Protein AF-A0A534L2H0-F1 (afdb_monomer_lite)

Radius of gyration: 32.43 Å; chains: 1; bounding box: 72×26×96 Å

Foldseek 3Di:
DVVLVVLCVVLVFDLVVLVVLQVVLVVCVVVVVPVSSVVSPVVSVVSSLVSLLCVLVVLLVVVVVVLVVVPPALLSVVLVVLSVVLVVCNVVSVSNSSSVSSVVSVVSSVVLVVLLVVLVVLLVVLVLLVVLCVVVPDDLVVLVVLSVQLVVCSVVNNSVSSNVSSVVSVVSCVVRQLVVLVVLLVVLVVLLVVVVVVVFDCPVLVVLSVQLVVCSVVVVSSSNSVSSVVSVVVSVVRD

Secondary structure (DSSP, 8-state):
-HHHHHHHHHHT---HHHHHHHHHHHHHHHTT-HHHHHHHHHHHHHHHHHHHHHHHHHHHHHHHHHHHHT-S-HHHHHHHHHHHHHHHHHHTT-HHHHHHHHHHHHHHHHHHHHHHHHHHHHHHHHHHHHHHHHHTT---HHHHHHHHHHHHHHHTT-HHHHHHHHHHHHHHHHHHHHHHHHHHHHHHHHHHHHHHHTT---HHHHHHHHHHHHHHHTT-HHHHHHHHHHHHHHHHTT-

pLDDT: mean 91.44, std 6.41, range [61.16, 98.06]

Sequence (239 aa):
MKPLLVSAKRIGLEIDDGKRIINDAIQAGKGRDIERAVTLIADARRTLDVAFVDFIGGQIDAFLQELRAAKGDAGVQAATPKLQEAVGRLEAGDYDAAWDRLQLALGTFQTDAKDFHEARQMIDGGDRLAREARAMGLDLRDAERLLRQGRESLDRRDASGALRFGKQAQERMKRDVPAFVQEEMRKARNELLDLKVRGNDLSRPIGILKDASAHVKQESWGDALRQIREFHKAVRSLG

Structure (mmCIF, N/CA/C/O backbone):
data_AF-A0A534L2H0-F1
#
_entry.id   AF-A0A534L2H0-F1
#
loop_
_atom_site.group_PDB
_atom_site.id
_atom_site.type_symbol
_atom_site.label_atom_id
_atom_site.label_alt_id
_atom_site.label_comp_id
_atom_site.label_asym_id
_atom_site.label_entity_id
_atom_site.label_seq_id
_atom_site.pdbx_PDB_ins_code
_atom_site.Cartn_x
_atom_site.Cartn_y
_atom_site.Cartn_z
_atom_site.occupancy
_atom_site.B_iso_or_equiv
_atom_site.auth_seq_id
_atom_site.auth_comp_id
_atom_site.auth_asym_id
_atom_site.auth_atom_id
_atom_site.pdbx_PDB_model_num
ATOM 1 N N . MET A 1 1 ? 28.411 3.552 -32.531 1.00 67.44 1 MET A N 1
ATOM 2 C CA . MET A 1 1 ? 29.077 2.370 -31.941 1.00 67.44 1 MET A CA 1
ATOM 3 C C . MET A 1 1 ? 29.565 2.623 -30.510 1.00 67.44 1 MET A C 1
ATOM 5 O O . MET A 1 1 ? 29.049 1.960 -29.627 1.00 67.44 1 MET A O 1
ATOM 9 N N . LYS A 1 2 ? 30.420 3.626 -30.223 1.00 72.38 2 LYS A N 1
ATOM 10 C CA . LYS A 1 2 ? 30.735 4.020 -28.825 1.00 72.38 2 LYS A CA 1
ATOM 11 C C . LYS A 1 2 ? 29.501 4.258 -27.926 1.00 72.38 2 LYS A C 1
ATOM 13 O O . LYS A 1 2 ? 29.541 3.778 -26.800 1.00 72.38 2 LYS A O 1
ATOM 18 N N . PRO A 1 3 ? 28.419 4.916 -28.400 1.00 80.44 3 PRO A N 1
ATOM 19 C CA . PRO A 1 3 ? 27.195 5.061 -27.610 1.00 80.44 3 PRO A CA 1
ATOM 20 C C . PRO A 1 3 ? 26.614 3.712 -27.167 1.00 80.44 3 PRO A C 1
ATOM 22 O O . PRO A 1 3 ? 26.469 3.500 -25.976 1.00 80.44 3 PRO A O 1
ATOM 25 N N . LEU A 1 4 ? 26.447 2.754 -28.088 1.00 81.81 4 LEU A N 1
ATOM 26 C CA . LEU A 1 4 ? 25.917 1.414 -27.786 1.00 81.81 4 LEU A CA 1
ATOM 27 C C . LEU A 1 4 ? 26.756 0.645 -26.755 1.00 81.81 4 LEU A C 1
ATOM 29 O O . LEU A 1 4 ? 26.203 -0.044 -25.910 1.00 81.81 4 LEU A O 1
ATOM 33 N N . LEU A 1 5 ? 28.085 0.776 -26.777 1.00 85.38 5 LEU A N 1
ATOM 34 C CA . LEU A 1 5 ? 28.941 0.135 -25.769 1.00 85.38 5 LEU A CA 1
ATOM 35 C C . LEU A 1 5 ? 28.747 0.740 -24.370 1.00 85.38 5 LEU A C 1
ATOM 37 O O . LEU A 1 5 ? 28.794 0.025 -23.370 1.00 85.38 5 LEU A O 1
ATOM 41 N N . VAL A 1 6 ? 28.548 2.060 -24.297 1.00 87.69 6 VAL A N 1
ATOM 42 C CA . VAL A 1 6 ? 28.266 2.758 -23.035 1.00 87.69 6 VAL A CA 1
ATOM 43 C C . VAL A 1 6 ? 26.880 2.374 -22.525 1.00 87.69 6 VAL A C 1
ATOM 45 O O . VAL A 1 6 ? 26.757 2.033 -21.351 1.00 87.69 6 VAL A O 1
ATOM 48 N N . SER A 1 7 ? 25.875 2.351 -23.404 1.00 87.44 7 SER A N 1
ATOM 49 C CA . SER A 1 7 ? 24.516 1.902 -23.091 1.00 87.44 7 SER A CA 1
ATOM 50 C C . SER A 1 7 ? 24.519 0.460 -22.576 1.00 87.44 7 SER A C 1
ATOM 52 O O . SER A 1 7 ? 23.957 0.192 -21.521 1.00 87.44 7 SER A O 1
ATOM 54 N N . ALA A 1 8 ? 25.250 -0.453 -23.231 1.00 88.25 8 ALA A N 1
ATOM 55 C CA . ALA A 1 8 ? 25.342 -1.856 -22.819 1.00 88.25 8 ALA A CA 1
ATOM 56 C C . ALA A 1 8 ? 25.922 -1.981 -21.406 1.00 88.25 8 ALA A C 1
ATOM 58 O O . ALA A 1 8 ? 25.358 -2.659 -20.553 1.00 88.25 8 ALA A O 1
ATOM 59 N N . LYS A 1 9 ? 27.000 -1.240 -21.115 1.00 89.31 9 LYS A N 1
ATOM 60 C CA . LYS A 1 9 ? 27.580 -1.190 -19.769 1.00 89.31 9 LYS A CA 1
ATOM 61 C C . LYS A 1 9 ? 26.603 -0.620 -18.736 1.00 89.31 9 LYS A C 1
ATOM 63 O O . LYS A 1 9 ? 26.564 -1.112 -17.614 1.00 89.31 9 LYS A O 1
ATOM 68 N N . ARG A 1 10 ? 25.844 0.420 -19.093 1.00 90.44 10 ARG A N 1
ATOM 69 C CA . ARG A 1 10 ? 24.879 1.081 -18.202 1.00 90.44 10 ARG A CA 1
ATOM 70 C C . ARG A 1 10 ? 23.749 0.142 -17.792 1.00 90.44 10 ARG A C 1
ATOM 72 O O . ARG A 1 10 ? 23.366 0.146 -16.628 1.00 90.44 10 ARG A O 1
ATOM 79 N N . ILE A 1 11 ? 23.243 -0.651 -18.733 1.00 88.94 11 ILE A N 1
ATOM 80 C CA . ILE A 1 11 ? 22.128 -1.572 -18.484 1.00 88.94 11 ILE A CA 1
ATOM 81 C C . ILE A 1 11 ? 22.588 -2.967 -18.031 1.00 88.94 11 ILE A C 1
ATOM 83 O O . ILE A 1 11 ? 21.754 -3.817 -17.744 1.00 88.94 11 ILE A O 1
ATOM 87 N N . GLY A 1 12 ? 23.903 -3.206 -17.960 1.00 87.44 12 GLY A N 1
ATOM 88 C CA . GLY A 1 12 ? 24.476 -4.491 -17.555 1.00 87.44 12 GLY A CA 1
ATOM 89 C C . GLY A 1 12 ? 24.399 -5.586 -18.624 1.00 87.44 12 GLY A C 1
ATOM 90 O O . GLY A 1 12 ? 24.461 -6.761 -18.280 1.00 87.44 12 GLY A O 1
ATOM 91 N N . LEU A 1 13 ? 24.270 -5.221 -19.903 1.00 90.25 13 LEU A N 1
ATOM 92 C CA . LEU A 1 13 ? 24.243 -6.165 -21.020 1.00 90.25 13 LEU A CA 1
ATOM 93 C C . LEU A 1 13 ? 25.657 -6.656 -21.359 1.00 90.25 13 LEU A C 1
ATOM 95 O O . LEU A 1 13 ? 26.556 -5.862 -21.665 1.00 90.25 13 LEU A O 1
ATOM 99 N N . GLU A 1 14 ? 25.839 -7.974 -21.370 1.00 89.44 14 GLU A N 1
ATOM 100 C CA . GLU A 1 14 ? 27.053 -8.611 -21.878 1.00 89.44 14 GLU A CA 1
ATOM 101 C C . GLU A 1 14 ? 27.056 -8.608 -23.414 1.00 89.44 14 GLU A C 1
ATOM 103 O O . GLU A 1 14 ? 26.096 -9.007 -24.063 1.00 89.44 14 GLU A O 1
ATOM 108 N N . ILE A 1 15 ? 28.146 -8.114 -24.006 1.00 88.25 15 ILE A N 1
ATOM 109 C CA . ILE A 1 15 ? 28.260 -7.851 -25.454 1.00 88.25 15 ILE A CA 1
ATOM 110 C C . ILE A 1 15 ? 29.601 -8.338 -26.015 1.00 88.25 15 ILE A C 1
ATOM 112 O O . ILE A 1 15 ? 30.245 -7.661 -26.822 1.00 88.25 15 ILE A O 1
ATOM 116 N N . ASP A 1 16 ? 30.078 -9.483 -25.536 1.00 88.19 16 ASP A N 1
ATOM 117 C CA . ASP A 1 16 ? 31.442 -9.943 -25.808 1.00 88.19 16 ASP A CA 1
ATOM 118 C C . ASP A 1 16 ? 31.684 -10.276 -27.285 1.00 88.19 16 ASP A C 1
ATOM 120 O O . ASP A 1 16 ? 32.734 -9.917 -27.826 1.00 88.19 16 ASP A O 1
ATOM 124 N N . ASP A 1 17 ? 30.680 -10.809 -27.983 1.00 84.62 17 ASP A N 1
ATOM 125 C CA . ASP A 1 17 ? 30.741 -10.994 -29.435 1.00 84.62 17 ASP A CA 1
ATOM 126 C C . ASP A 1 17 ? 30.810 -9.664 -30.193 1.00 84.62 17 ASP A C 1
ATOM 128 O O . ASP A 1 17 ? 31.654 -9.492 -31.076 1.00 84.62 17 ASP A O 1
ATOM 132 N N . GLY A 1 18 ? 30.007 -8.673 -29.795 1.00 84.94 18 GLY A N 1
ATOM 133 C CA . GLY A 1 18 ? 30.070 -7.327 -30.367 1.00 84.94 18 GLY A CA 1
ATOM 134 C C . GLY A 1 18 ? 31.446 -6.682 -30.166 1.00 84.94 18 GLY A C 1
ATOM 135 O O . GLY A 1 18 ? 32.019 -6.133 -31.108 1.00 84.94 18 GLY A O 1
ATOM 136 N N . LYS A 1 19 ? 32.028 -6.800 -28.963 1.00 87.38 19 LYS A N 1
ATOM 137 C CA . LYS A 1 19 ? 33.386 -6.306 -28.662 1.00 87.38 19 LYS A CA 1
ATOM 138 C C . LYS A 1 19 ? 34.450 -6.989 -29.524 1.00 87.38 19 LYS A C 1
ATOM 140 O O . LYS A 1 19 ? 35.364 -6.311 -29.996 1.00 87.38 19 LYS A O 1
ATOM 145 N N . ARG A 1 20 ? 34.345 -8.305 -29.737 1.00 90.94 20 ARG A N 1
ATOM 146 C CA . ARG A 1 20 ? 35.285 -9.071 -30.568 1.00 90.94 20 ARG A CA 1
ATOM 147 C C . ARG A 1 20 ? 35.275 -8.579 -32.016 1.00 90.94 20 ARG A C 1
ATOM 149 O O . ARG A 1 20 ? 36.331 -8.224 -32.531 1.00 90.94 20 ARG A O 1
ATOM 156 N N . ILE A 1 21 ? 34.093 -8.440 -32.618 1.00 90.38 21 ILE A N 1
ATOM 157 C CA . ILE A 1 21 ? 33.946 -7.953 -34.001 1.00 90.38 21 ILE A CA 1
ATOM 158 C C . ILE A 1 21 ? 34.481 -6.515 -34.140 1.00 90.38 21 ILE A C 1
ATOM 160 O O . ILE A 1 21 ? 35.142 -6.179 -35.123 1.00 90.38 21 ILE A O 1
ATOM 164 N N . ILE A 1 22 ? 34.268 -5.661 -33.131 1.00 90.31 22 ILE A N 1
ATOM 165 C CA . ILE A 1 22 ? 34.819 -4.295 -33.105 1.00 90.31 22 ILE A CA 1
ATOM 166 C C . ILE A 1 22 ? 36.351 -4.307 -33.085 1.00 90.31 22 ILE A C 1
ATOM 168 O O . ILE A 1 22 ? 36.979 -3.511 -33.787 1.00 90.31 22 ILE A O 1
ATOM 172 N N . ASN A 1 23 ? 36.963 -5.193 -32.298 1.00 91.81 23 ASN A N 1
ATOM 173 C CA . ASN A 1 23 ? 38.417 -5.321 -32.254 1.00 91.81 23 ASN A CA 1
ATOM 174 C C . ASN A 1 23 ? 38.979 -5.772 -33.608 1.00 91.81 23 ASN A C 1
ATOM 176 O O . ASN A 1 23 ? 39.960 -5.190 -34.074 1.00 91.81 23 ASN A O 1
ATOM 180 N N . ASP A 1 24 ? 38.323 -6.723 -34.274 1.00 91.62 24 ASP A N 1
ATOM 181 C CA . ASP A 1 24 ? 38.704 -7.173 -35.616 1.00 91.62 24 ASP A CA 1
ATOM 182 C C . ASP A 1 24 ? 38.578 -6.036 -36.647 1.00 91.62 24 ASP A C 1
ATOM 184 O O . ASP A 1 24 ? 39.470 -5.845 -37.478 1.00 91.62 24 ASP A O 1
ATOM 188 N N . ALA A 1 25 ? 37.531 -5.208 -36.544 1.00 91.00 25 ALA A N 1
ATOM 189 C CA . ALA A 1 25 ? 37.353 -4.025 -37.387 1.00 91.00 25 ALA A CA 1
ATOM 190 C C . ALA A 1 25 ? 38.484 -2.998 -37.201 1.00 91.00 25 ALA A C 1
ATOM 192 O O . ALA A 1 25 ? 38.991 -2.433 -38.173 1.00 91.00 25 ALA A O 1
ATOM 193 N N . ILE A 1 26 ? 38.913 -2.774 -35.953 1.00 90.94 26 ILE A N 1
ATOM 194 C CA . ILE A 1 26 ? 40.037 -1.883 -35.628 1.00 90.94 26 ILE A CA 1
ATOM 195 C C . ILE A 1 26 ? 41.338 -2.412 -36.246 1.00 90.94 26 ILE A C 1
ATOM 197 O O . ILE A 1 26 ? 42.127 -1.621 -36.768 1.00 90.94 26 ILE A O 1
ATOM 201 N N . GLN A 1 27 ? 41.573 -3.727 -36.206 1.00 92.38 27 GLN A N 1
ATOM 202 C CA . GLN A 1 27 ? 42.765 -4.332 -36.807 1.00 92.38 27 GLN A CA 1
ATOM 203 C C . GLN A 1 27 ? 42.752 -4.234 -38.338 1.00 92.38 27 GLN A C 1
ATOM 205 O O . GLN A 1 27 ? 43.759 -3.832 -38.921 1.00 92.38 27 GLN A O 1
ATOM 210 N N . ALA A 1 28 ? 41.614 -4.503 -38.986 1.00 90.00 28 ALA A N 1
ATOM 211 C CA . ALA A 1 28 ? 41.459 -4.343 -40.435 1.00 90.00 28 ALA A CA 1
ATOM 212 C C . ALA A 1 28 ? 41.728 -2.893 -40.885 1.00 90.00 28 ALA A C 1
ATOM 214 O O . ALA A 1 28 ? 42.492 -2.658 -41.822 1.00 90.00 28 ALA A O 1
ATOM 215 N N . GLY A 1 29 ? 41.206 -1.907 -40.143 1.00 89.44 29 GLY A N 1
ATOM 216 C CA . GLY A 1 29 ? 41.458 -0.489 -40.411 1.00 89.44 29 GLY A CA 1
ATOM 217 C C . GLY A 1 29 ? 42.932 -0.094 -40.259 1.00 89.44 29 GLY A C 1
ATOM 218 O O . GLY A 1 29 ? 43.464 0.638 -41.095 1.00 89.44 29 GLY A O 1
ATOM 219 N N . LYS A 1 30 ? 43.632 -0.620 -39.241 1.00 92.44 30 LYS A N 1
ATOM 220 C CA . LYS A 1 30 ? 45.091 -0.436 -39.084 1.00 92.44 30 LYS A CA 1
ATOM 221 C C . LYS A 1 30 ? 45.878 -1.054 -40.242 1.00 92.44 30 LYS A C 1
ATOM 223 O O . LYS A 1 30 ? 46.875 -0.478 -40.668 1.00 92.44 30 LYS A O 1
ATOM 228 N N . GLY A 1 31 ? 45.407 -2.185 -40.767 1.00 90.75 31 GLY A N 1
ATOM 229 C CA . GLY A 1 31 ? 45.949 -2.857 -41.950 1.00 90.75 31 GLY A CA 1
ATOM 230 C C . GLY A 1 31 ? 45.625 -2.176 -43.284 1.00 90.75 31 GLY A C 1
ATOM 231 O O . GLY A 1 31 ? 46.030 -2.691 -44.321 1.00 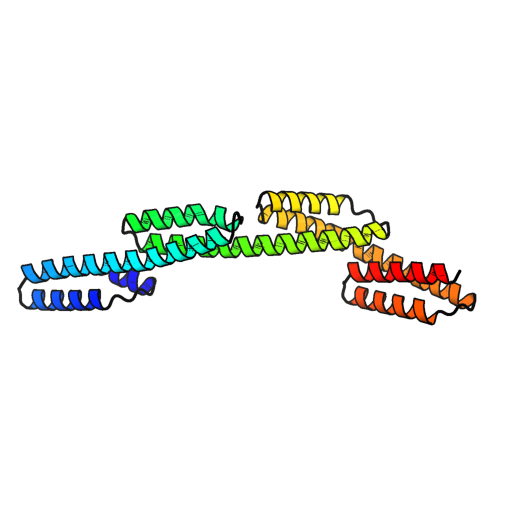90.75 31 GLY A O 1
ATOM 232 N N . ARG A 1 32 ? 44.928 -1.025 -43.271 1.00 90.31 32 ARG A N 1
ATOM 233 C CA . ARG A 1 32 ? 44.431 -0.290 -44.453 1.00 90.31 32 ARG A CA 1
ATOM 234 C C . ARG A 1 32 ? 43.408 -1.058 -45.301 1.00 90.31 32 ARG A C 1
ATOM 236 O O . ARG A 1 32 ? 43.135 -0.657 -46.429 1.00 90.31 32 ARG A O 1
ATOM 243 N N . ASP A 1 33 ? 42.793 -2.098 -44.744 1.00 93.56 33 ASP A N 1
ATOM 244 C CA . ASP A 1 33 ? 41.676 -2.821 -45.355 1.00 93.56 33 ASP A CA 1
ATOM 245 C C . ASP A 1 33 ? 40.350 -2.162 -44.939 1.00 93.56 33 ASP A C 1
ATOM 247 O O . ASP A 1 33 ? 39.681 -2.552 -43.975 1.00 93.56 33 ASP A O 1
ATOM 251 N N . ILE A 1 34 ? 40.029 -1.061 -45.622 1.00 91.69 34 ILE A N 1
ATOM 252 C CA . ILE A 1 34 ? 38.907 -0.186 -45.261 1.00 91.69 34 ILE A CA 1
ATOM 253 C C . ILE A 1 34 ? 37.556 -0.859 -45.532 1.00 91.69 34 ILE A C 1
ATOM 255 O O . ILE A 1 34 ? 36.645 -0.735 -44.713 1.00 91.69 34 ILE A O 1
ATOM 259 N N . GLU A 1 35 ? 37.422 -1.604 -46.631 1.00 91.94 35 GLU A N 1
ATOM 260 C CA . GLU A 1 35 ? 36.176 -2.300 -46.988 1.00 91.94 35 GLU A CA 1
ATOM 261 C C . GLU A 1 35 ? 35.805 -3.355 -45.941 1.00 91.94 35 GLU A C 1
ATOM 263 O O . GLU A 1 35 ? 34.662 -3.414 -45.465 1.00 91.94 35 GLU A O 1
ATOM 268 N N . ARG A 1 36 ? 36.794 -4.138 -45.497 1.00 91.88 36 ARG A N 1
ATOM 269 C CA . ARG A 1 36 ? 36.600 -5.114 -44.427 1.00 91.88 36 ARG A CA 1
ATOM 270 C C . ARG A 1 36 ? 36.279 -4.447 -43.095 1.00 91.88 36 ARG A C 1
ATOM 272 O O . ARG A 1 36 ? 35.389 -4.914 -42.386 1.00 91.88 36 ARG A O 1
ATOM 279 N N . ALA A 1 37 ? 36.958 -3.352 -42.753 1.00 91.19 37 ALA A N 1
ATOM 280 C CA . ALA A 1 37 ? 36.680 -2.612 -41.524 1.00 91.19 37 ALA A CA 1
ATOM 281 C C . ALA A 1 37 ? 35.237 -2.078 -41.488 1.00 91.19 37 ALA A C 1
ATOM 283 O O . ALA A 1 37 ? 34.570 -2.195 -40.461 1.00 91.19 37 ALA A O 1
ATOM 284 N N . VAL A 1 38 ? 34.725 -1.542 -42.602 1.00 93.31 38 VAL A N 1
ATOM 285 C CA . VAL A 1 38 ? 33.334 -1.063 -42.704 1.00 93.31 38 VAL A CA 1
ATOM 286 C C . VAL A 1 38 ? 32.336 -2.208 -42.532 1.00 93.31 38 VAL A C 1
ATOM 288 O O . VAL A 1 38 ? 31.379 -2.067 -41.768 1.00 93.31 38 VAL A O 1
ATOM 291 N N . THR A 1 39 ? 32.587 -3.348 -43.179 1.00 94.19 39 THR A N 1
ATOM 292 C CA . THR A 1 39 ? 31.737 -4.545 -43.067 1.00 94.19 39 THR A CA 1
ATOM 293 C C . THR A 1 39 ? 31.666 -5.034 -41.619 1.00 94.19 39 THR A C 1
ATOM 295 O O . THR A 1 39 ? 30.579 -5.173 -41.063 1.00 94.19 39 THR A O 1
ATOM 298 N N . LEU A 1 40 ? 32.818 -5.165 -40.951 1.00 92.50 40 LEU A N 1
ATOM 299 C CA . LEU A 1 40 ? 32.885 -5.595 -39.552 1.00 92.50 40 LEU A CA 1
ATOM 300 C C . LEU A 1 40 ? 32.188 -4.611 -38.597 1.00 92.50 40 LEU A C 1
ATOM 302 O O . LEU A 1 40 ? 31.560 -5.029 -37.630 1.00 92.50 40 LEU A O 1
ATOM 306 N N . ILE A 1 41 ? 32.237 -3.299 -38.856 1.00 91.69 41 ILE A N 1
ATOM 307 C CA . ILE A 1 41 ? 31.485 -2.320 -38.052 1.00 91.69 41 ILE A CA 1
ATOM 308 C C . ILE A 1 41 ? 29.970 -2.477 -38.234 1.00 91.69 41 ILE A C 1
ATOM 310 O O . ILE A 1 41 ? 29.228 -2.336 -37.257 1.00 91.69 41 ILE A O 1
ATOM 314 N N . ALA A 1 42 ? 29.503 -2.757 -39.453 1.00 91.69 42 ALA A N 1
ATOM 315 C CA . ALA A 1 42 ? 28.090 -3.014 -39.712 1.00 91.69 42 ALA A CA 1
ATOM 316 C C . ALA A 1 42 ? 27.619 -4.298 -39.006 1.00 91.69 42 ALA A C 1
ATOM 318 O O . ALA A 1 42 ? 26.584 -4.278 -38.335 1.00 91.69 42 ALA A O 1
ATOM 319 N N . ASP A 1 43 ? 28.420 -5.363 -39.063 1.00 92.75 43 ASP A N 1
ATOM 320 C CA . ASP A 1 43 ? 28.144 -6.632 -38.381 1.00 92.75 43 ASP A CA 1
ATOM 321 C C . ASP A 1 43 ? 28.146 -6.477 -36.858 1.00 92.75 43 ASP A C 1
ATOM 323 O O . ASP A 1 43 ? 27.235 -6.955 -36.177 1.00 92.75 43 ASP A O 1
ATOM 327 N N . ALA A 1 44 ? 29.116 -5.740 -36.310 1.00 90.56 44 ALA A N 1
ATOM 328 C CA . ALA A 1 44 ? 29.159 -5.422 -34.887 1.00 90.56 44 ALA A CA 1
ATOM 329 C C . ALA A 1 44 ? 27.917 -4.645 -34.449 1.00 90.56 44 ALA A C 1
ATOM 331 O O . ALA A 1 44 ? 27.340 -4.942 -33.405 1.00 90.56 44 ALA A O 1
ATOM 332 N N . ARG A 1 45 ? 27.485 -3.655 -35.242 1.00 91.06 45 ARG A N 1
ATOM 333 C CA . ARG A 1 45 ? 26.269 -2.890 -34.948 1.00 91.06 45 ARG A CA 1
ATOM 334 C C . ARG A 1 45 ? 25.046 -3.801 -34.921 1.00 91.06 45 ARG A C 1
ATOM 336 O O . ARG A 1 45 ? 24.313 -3.763 -33.943 1.00 91.06 45 ARG A O 1
ATOM 343 N N . ARG A 1 46 ? 24.873 -4.648 -35.937 1.00 92.19 46 ARG A N 1
ATOM 344 C CA . ARG A 1 46 ? 23.755 -5.595 -36.011 1.00 92.19 46 ARG A CA 1
ATOM 345 C C . ARG A 1 46 ? 23.747 -6.569 -34.835 1.00 92.19 46 ARG A C 1
ATOM 347 O O . ARG A 1 46 ? 22.697 -6.820 -34.261 1.00 92.19 46 ARG A O 1
ATOM 354 N N . THR A 1 47 ? 24.918 -7.082 -34.467 1.00 92.69 47 THR A N 1
ATOM 355 C CA . THR A 1 47 ? 25.089 -7.998 -33.330 1.00 92.69 47 THR A CA 1
ATOM 356 C C . THR A 1 47 ? 24.686 -7.328 -32.018 1.00 92.69 47 THR A C 1
ATOM 358 O O . THR A 1 47 ? 23.972 -7.921 -31.216 1.00 92.69 47 THR A O 1
ATOM 361 N N . LEU A 1 48 ? 25.107 -6.076 -31.811 1.00 91.00 48 LEU A N 1
ATOM 362 C CA . LEU A 1 48 ? 24.710 -5.298 -30.639 1.00 91.00 48 LEU A CA 1
ATOM 363 C C . LEU A 1 48 ? 23.205 -5.022 -30.634 1.00 91.00 48 LEU A C 1
ATOM 365 O O . LEU A 1 48 ? 22.577 -5.212 -29.601 1.00 91.00 48 LEU A O 1
ATOM 369 N N . ASP A 1 49 ? 22.634 -4.611 -31.768 1.00 91.88 49 ASP A N 1
ATOM 370 C CA . ASP A 1 49 ? 21.200 -4.328 -31.888 1.00 91.88 49 ASP A CA 1
ATOM 371 C C . ASP A 1 49 ? 20.355 -5.556 -31.508 1.00 91.88 49 ASP A C 1
ATOM 373 O O . ASP A 1 49 ? 19.447 -5.443 -30.687 1.00 91.88 49 ASP A O 1
ATOM 377 N N . VAL A 1 50 ? 20.707 -6.744 -32.015 1.00 93.50 50 VAL A N 1
ATOM 378 C CA . VAL A 1 50 ? 20.046 -8.007 -31.635 1.00 93.50 50 VAL A CA 1
ATOM 379 C C . VAL A 1 50 ? 20.176 -8.270 -30.133 1.00 93.50 50 VAL A C 1
ATOM 381 O O . VAL A 1 50 ? 19.173 -8.526 -29.476 1.00 93.50 50 VAL A O 1
ATOM 384 N N . ALA A 1 51 ? 21.376 -8.121 -29.561 1.00 93.69 51 ALA A N 1
ATOM 385 C CA . ALA A 1 51 ? 21.592 -8.347 -28.132 1.00 93.69 51 ALA A CA 1
ATOM 386 C C . ALA A 1 51 ? 20.755 -7.406 -27.242 1.00 93.69 51 ALA A C 1
ATOM 388 O O . ALA A 1 51 ? 20.227 -7.834 -26.215 1.00 93.69 51 ALA A O 1
ATOM 389 N N . PHE A 1 52 ? 20.604 -6.134 -27.627 1.00 94.19 52 PHE A N 1
ATOM 390 C CA . PHE A 1 52 ? 19.743 -5.192 -26.906 1.00 94.19 52 PHE A CA 1
ATOM 391 C C . PHE A 1 52 ? 18.264 -5.566 -27.003 1.00 94.19 52 PHE A C 1
ATOM 393 O O . PHE A 1 52 ? 17.564 -5.518 -25.989 1.00 94.19 52 PHE A O 1
ATOM 400 N N . VAL A 1 53 ? 17.795 -5.924 -28.201 1.00 95.06 53 VAL A N 1
ATOM 401 C CA . VAL A 1 53 ? 16.402 -6.328 -28.428 1.00 95.06 53 VAL A CA 1
ATOM 402 C C . VAL A 1 53 ? 16.064 -7.574 -27.624 1.00 95.06 53 VAL A C 1
ATOM 404 O O . VAL A 1 53 ? 15.065 -7.565 -26.909 1.00 95.06 53 VAL A O 1
ATOM 407 N N . ASP A 1 54 ? 16.916 -8.595 -27.660 1.00 94.88 54 ASP A N 1
ATOM 408 C CA . ASP A 1 54 ? 16.691 -9.844 -26.933 1.00 94.88 54 ASP A CA 1
ATOM 409 C C . ASP A 1 54 ? 16.675 -9.616 -25.416 1.00 94.88 54 ASP A C 1
ATOM 411 O O . ASP A 1 54 ? 15.790 -10.107 -24.712 1.00 94.88 54 ASP A O 1
ATOM 415 N N . PHE A 1 55 ? 17.619 -8.824 -24.898 1.00 95.19 55 PHE A N 1
ATOM 416 C CA . PHE A 1 55 ? 17.709 -8.555 -23.466 1.00 95.19 55 PHE A CA 1
ATOM 417 C C . PHE A 1 55 ? 16.529 -7.727 -22.952 1.00 95.19 55 PHE A C 1
ATOM 419 O O . PHE A 1 55 ? 15.841 -8.144 -22.020 1.00 95.19 55 PHE A O 1
ATOM 426 N N . ILE A 1 56 ? 16.273 -6.558 -23.548 1.00 95.31 56 ILE A N 1
ATOM 427 C CA . ILE A 1 56 ? 15.198 -5.667 -23.090 1.00 95.31 56 ILE A CA 1
ATOM 428 C C . ILE A 1 56 ? 13.833 -6.301 -23.385 1.00 95.31 56 ILE A C 1
ATOM 430 O O . ILE A 1 56 ? 12.951 -6.262 -22.528 1.00 95.31 56 ILE A O 1
ATOM 434 N N . GLY A 1 57 ? 13.670 -6.929 -24.552 1.00 95.44 57 GLY A N 1
ATOM 435 C CA . GLY A 1 57 ? 12.454 -7.646 -24.936 1.00 95.44 57 GLY A CA 1
ATOM 436 C C . GLY A 1 57 ? 12.131 -8.785 -23.974 1.00 95.44 57 GLY A C 1
ATOM 437 O O . GLY A 1 57 ? 11.014 -8.850 -23.467 1.00 95.44 57 GLY A O 1
ATOM 438 N N . GLY A 1 58 ? 13.122 -9.604 -23.610 1.00 95.56 58 GLY A N 1
ATOM 439 C CA . GLY A 1 58 ? 12.941 -10.666 -22.619 1.00 95.56 58 GLY A CA 1
ATOM 440 C C . GLY A 1 58 ? 12.514 -10.144 -21.241 1.00 95.56 58 GLY A C 1
ATOM 441 O O . GLY A 1 58 ? 11.661 -10.747 -20.588 1.00 95.56 58 GLY A O 1
ATOM 442 N N . GLN A 1 59 ? 13.048 -8.997 -20.806 1.00 95.31 59 GLN A N 1
ATOM 443 C CA . GLN A 1 59 ? 12.631 -8.358 -19.550 1.00 95.31 59 GLN A CA 1
ATOM 444 C C . GLN A 1 59 ? 11.205 -7.789 -19.630 1.00 95.31 59 GLN A C 1
ATOM 446 O O . GLN A 1 59 ? 10.433 -7.926 -18.680 1.00 95.31 59 GLN A O 1
ATOM 451 N N . ILE A 1 60 ? 10.831 -7.187 -20.764 1.00 94.69 60 ILE A N 1
ATOM 452 C CA . ILE A 1 60 ? 9.459 -6.725 -21.021 1.00 94.69 60 ILE A CA 1
ATOM 453 C C . ILE A 1 60 ? 8.487 -7.908 -20.985 1.00 94.69 60 ILE A C 1
ATOM 455 O O . ILE A 1 60 ? 7.453 -7.820 -20.323 1.00 94.69 60 ILE A O 1
ATOM 459 N N . ASP A 1 61 ? 8.818 -9.017 -21.644 1.00 93.81 61 ASP A N 1
ATOM 460 C CA . ASP A 1 61 ? 7.975 -10.211 -21.687 1.00 93.81 61 ASP A CA 1
ATOM 461 C C . ASP A 1 61 ? 7.792 -10.832 -20.302 1.00 93.81 61 ASP A C 1
ATOM 463 O O . ASP A 1 61 ? 6.663 -11.149 -19.915 1.00 93.81 61 ASP A O 1
ATOM 467 N N . ALA A 1 62 ? 8.872 -10.955 -19.525 1.00 91.75 62 ALA A N 1
ATOM 468 C CA . ALA A 1 62 ? 8.802 -11.423 -18.144 1.00 91.75 62 ALA A CA 1
ATOM 469 C C . ALA A 1 62 ? 7.871 -10.531 -17.307 1.00 91.75 62 ALA A C 1
ATOM 471 O O . ALA A 1 62 ? 6.946 -11.025 -16.657 1.00 91.75 62 ALA A O 1
ATOM 472 N N . PHE A 1 63 ? 8.038 -9.210 -17.403 1.00 91.69 63 PHE A N 1
ATOM 473 C CA . PHE A 1 63 ? 7.206 -8.269 -16.663 1.00 91.69 63 PHE A CA 1
ATOM 474 C C . PHE A 1 63 ? 5.739 -8.281 -17.126 1.00 91.69 63 PHE A C 1
ATOM 476 O O . PHE A 1 63 ? 4.827 -8.200 -16.305 1.00 91.69 63 PHE A O 1
ATOM 483 N N . LEU A 1 64 ? 5.464 -8.471 -18.419 1.00 88.44 64 LEU A N 1
ATOM 484 C CA . LEU A 1 64 ? 4.098 -8.648 -18.923 1.00 88.44 64 LEU A CA 1
ATOM 485 C C . LEU A 1 64 ? 3.407 -9.871 -18.308 1.00 88.44 64 LEU A C 1
ATOM 487 O O . LEU A 1 64 ? 2.202 -9.816 -18.044 1.00 88.44 64 LEU A O 1
ATOM 491 N N . GLN A 1 65 ? 4.133 -10.966 -18.069 1.00 87.06 65 GLN A N 1
ATOM 492 C CA . GLN A 1 65 ? 3.571 -12.135 -17.387 1.00 87.06 65 GLN A CA 1
ATOM 493 C C . GLN A 1 65 ? 3.236 -11.826 -15.924 1.00 87.06 65 GLN A C 1
ATOM 495 O O . GLN A 1 65 ? 2.157 -12.199 -15.459 1.00 87.06 65 GLN A O 1
ATOM 500 N N . GLU A 1 66 ? 4.096 -11.084 -15.223 1.00 85.25 66 GLU A N 1
ATOM 501 C CA . GLU A 1 66 ? 3.825 -10.626 -13.855 1.00 85.25 66 GLU A CA 1
ATOM 502 C C . GLU A 1 66 ? 2.586 -9.723 -13.790 1.00 85.25 66 GLU A C 1
ATOM 504 O O . GLU A 1 66 ? 1.680 -9.958 -12.986 1.00 85.25 66 GLU A O 1
ATOM 509 N N . LEU A 1 67 ? 2.478 -8.747 -14.697 1.00 84.19 67 LEU A N 1
ATOM 510 C CA . LEU A 1 67 ? 1.314 -7.861 -14.780 1.00 84.19 67 LEU A CA 1
ATOM 511 C C . LEU A 1 67 ? 0.015 -8.633 -15.062 1.00 84.19 67 LEU A C 1
ATOM 513 O O . LEU A 1 67 ? -1.035 -8.326 -14.490 1.00 84.19 67 LEU A O 1
ATOM 517 N N . ARG A 1 68 ? 0.065 -9.664 -15.916 1.00 81.56 68 ARG A N 1
ATOM 518 C CA . ARG A 1 68 ? -1.087 -10.544 -16.184 1.00 81.56 68 ARG A CA 1
ATOM 519 C C . ARG A 1 68 ? -1.471 -11.371 -14.962 1.00 81.56 68 ARG A C 1
ATOM 521 O O . ARG A 1 68 ? -2.665 -11.535 -14.704 1.00 81.56 68 ARG A O 1
ATOM 528 N N . ALA A 1 69 ? -0.492 -11.871 -14.209 1.00 78.12 69 ALA A N 1
ATOM 529 C CA . ALA A 1 69 ? -0.732 -12.612 -12.973 1.00 78.12 69 ALA A CA 1
ATOM 530 C C . ALA A 1 69 ? -1.378 -11.726 -11.893 1.00 78.12 69 ALA A C 1
ATOM 532 O O . ALA A 1 69 ? -2.264 -12.186 -11.172 1.00 78.12 69 ALA A O 1
ATOM 533 N N . ALA A 1 70 ? -1.011 -10.442 -11.846 1.00 72.62 70 ALA A N 1
ATOM 534 C CA . ALA A 1 70 ? -1.533 -9.459 -10.897 1.00 72.62 70 ALA A CA 1
ATOM 535 C C . ALA A 1 70 ? -2.981 -8.988 -11.172 1.00 72.62 70 ALA A C 1
ATOM 537 O O . ALA A 1 70 ? -3.544 -8.261 -10.360 1.00 72.62 70 ALA A O 1
ATOM 538 N N . LYS A 1 71 ? -3.597 -9.396 -12.296 1.00 61.16 71 LYS A N 1
ATOM 539 C CA . LYS A 1 71 ? -5.011 -9.179 -12.691 1.00 61.16 71 LYS A CA 1
ATOM 540 C C . LYS A 1 71 ? -5.687 -7.921 -12.119 1.00 61.16 71 LYS A C 1
ATOM 542 O O . LYS A 1 71 ? -6.373 -7.956 -11.093 1.00 61.16 71 LYS A O 1
ATOM 547 N N . GLY A 1 72 ? -5.619 -6.829 -12.880 1.00 61.22 72 GLY A N 1
ATOM 548 C CA . GLY A 1 72 ? -6.406 -5.623 -12.607 1.00 61.22 72 GLY A CA 1
ATOM 549 C C . GLY A 1 72 ? -5.955 -4.848 -11.369 1.00 61.22 72 GLY A C 1
ATOM 550 O O . GLY A 1 72 ? -6.739 -4.060 -10.849 1.00 61.22 72 GLY A O 1
ATOM 551 N N . ASP A 1 73 ? -4.732 -5.078 -10.889 1.00 68.12 73 ASP A N 1
ATOM 552 C CA . ASP A 1 73 ? -4.095 -4.238 -9.876 1.00 68.12 73 ASP A CA 1
ATOM 553 C C . ASP A 1 73 ? -3.966 -2.784 -10.373 1.00 68.12 73 ASP A C 1
ATOM 555 O O . ASP A 1 73 ? -3.758 -2.537 -11.565 1.00 68.12 73 ASP A O 1
ATOM 559 N N . ALA A 1 74 ? -4.070 -1.822 -9.458 1.00 67.12 74 ALA A N 1
ATOM 560 C CA . ALA A 1 74 ? -3.847 -0.404 -9.734 1.00 67.12 74 ALA A CA 1
ATOM 561 C C . ALA A 1 74 ? -2.463 -0.184 -10.364 1.00 67.12 74 ALA A C 1
ATOM 563 O O . ALA A 1 74 ? -2.333 0.510 -11.376 1.00 67.12 74 ALA A O 1
ATOM 564 N N . GLY A 1 75 ? -1.459 -0.897 -9.839 1.00 74.19 75 GLY A N 1
ATOM 565 C CA . GLY A 1 75 ? -0.102 -0.865 -10.370 1.00 74.19 75 GLY A CA 1
ATOM 566 C C . GLY A 1 75 ? -0.015 -1.337 -11.820 1.00 74.19 75 GLY A C 1
ATOM 567 O O . GLY A 1 75 ? 0.813 -0.832 -12.573 1.00 74.19 75 GLY A O 1
ATOM 568 N N . VAL A 1 76 ? -0.885 -2.257 -12.259 1.00 81.75 76 VAL A N 1
ATOM 569 C CA . VAL A 1 76 ? -0.915 -2.705 -13.662 1.00 81.75 76 VAL A CA 1
ATOM 570 C C . VAL A 1 76 ? -1.344 -1.554 -14.564 1.00 81.75 76 VAL A C 1
ATOM 572 O O . VAL A 1 76 ? -0.682 -1.288 -15.566 1.00 81.75 76 VAL A O 1
ATOM 575 N N . GLN A 1 77 ? -2.410 -0.832 -14.210 1.00 80.06 77 GLN A N 1
ATOM 576 C CA . GLN A 1 77 ? -2.891 0.304 -15.006 1.00 80.06 77 GLN A CA 1
ATOM 577 C C . GLN A 1 77 ? -1.866 1.442 -15.062 1.00 80.06 77 GLN A C 1
ATOM 579 O O . GLN A 1 77 ? -1.651 2.020 -16.127 1.00 80.06 77 GLN A O 1
ATOM 584 N N . ALA A 1 78 ? -1.195 1.731 -13.947 1.00 82.00 78 ALA A N 1
ATOM 585 C CA . ALA A 1 78 ? -0.189 2.786 -13.867 1.00 82.00 78 ALA A CA 1
ATOM 586 C C . ALA A 1 78 ? 1.140 2.428 -14.565 1.00 82.00 78 ALA A C 1
ATOM 588 O O . ALA A 1 78 ? 1.827 3.319 -15.089 1.00 82.00 78 ALA A O 1
ATOM 589 N N . ALA A 1 79 ? 1.505 1.142 -14.596 1.00 88.62 79 ALA A N 1
ATOM 590 C CA . ALA A 1 79 ? 2.707 0.643 -15.264 1.00 88.62 79 ALA A CA 1
ATOM 591 C C . ALA A 1 79 ? 2.511 0.420 -16.774 1.00 88.62 79 ALA A C 1
ATOM 593 O O . ALA A 1 79 ? 3.440 0.657 -17.546 1.00 88.62 79 ALA A O 1
ATOM 594 N N . THR A 1 80 ? 1.305 0.041 -17.216 1.00 89.06 80 THR A N 1
ATOM 595 C CA . THR A 1 80 ? 0.984 -0.268 -18.626 1.00 89.06 80 THR A CA 1
ATOM 596 C C . THR A 1 80 ? 1.422 0.810 -19.629 1.00 89.06 80 THR A C 1
ATOM 598 O O . THR A 1 80 ? 2.116 0.451 -20.580 1.00 89.06 80 THR A O 1
ATOM 601 N N . PRO A 1 81 ? 1.103 2.113 -19.471 1.00 91.44 81 PRO A N 1
ATOM 602 C CA . PRO A 1 81 ? 1.499 3.117 -20.464 1.00 91.44 81 PRO A CA 1
ATOM 603 C C . PRO A 1 81 ? 3.022 3.292 -20.546 1.00 91.44 81 PRO A C 1
ATOM 605 O O . PRO A 1 81 ? 3.563 3.519 -21.624 1.00 91.44 81 PRO A O 1
ATOM 608 N N . LYS A 1 82 ? 3.734 3.136 -19.423 1.00 92.94 82 LYS A N 1
ATOM 609 C CA . LYS A 1 82 ? 5.203 3.211 -19.382 1.00 92.94 82 LYS A CA 1
ATOM 610 C C . LYS A 1 82 ? 5.832 2.005 -20.074 1.00 92.94 82 LYS A C 1
ATOM 612 O O . LYS A 1 82 ? 6.820 2.152 -20.784 1.00 92.94 82 LYS A O 1
ATOM 617 N N . LEU A 1 83 ? 5.228 0.830 -19.902 1.00 93.50 83 LEU A N 1
ATOM 618 C CA . LEU A 1 83 ? 5.655 -0.392 -20.569 1.00 93.50 83 LEU A CA 1
ATOM 619 C C . LEU A 1 83 ? 5.410 -0.332 -22.083 1.00 93.50 83 LEU A C 1
ATOM 621 O O . LEU A 1 83 ? 6.282 -0.712 -22.855 1.00 93.50 83 LEU A O 1
ATOM 625 N N . GLN A 1 84 ? 4.271 0.214 -22.518 1.00 94.50 84 GLN A N 1
ATOM 626 C CA . GLN A 1 84 ? 3.999 0.468 -23.938 1.00 94.50 84 GLN A CA 1
ATOM 627 C C . GLN A 1 84 ? 5.011 1.447 -24.547 1.00 94.50 84 GLN A C 1
ATOM 629 O O . GLN A 1 84 ? 5.491 1.229 -25.656 1.00 94.50 84 GLN A O 1
ATOM 634 N N . GLU A 1 85 ? 5.381 2.501 -23.815 1.00 95.56 85 GLU A N 1
ATOM 635 C CA . GLU A 1 85 ? 6.432 3.418 -24.256 1.00 95.56 85 GLU A CA 1
ATOM 636 C C . GLU A 1 85 ? 7.800 2.724 -24.337 1.00 95.56 85 GLU A C 1
ATOM 638 O O . GLU A 1 85 ? 8.534 2.952 -25.295 1.00 95.56 85 GLU A O 1
ATOM 643 N N . ALA A 1 86 ? 8.131 1.847 -23.382 1.00 96.62 86 ALA A N 1
ATOM 644 C CA . ALA A 1 86 ? 9.361 1.058 -23.421 1.00 96.62 86 ALA A CA 1
ATOM 645 C C . ALA A 1 86 ? 9.441 0.188 -24.687 1.00 96.62 86 ALA A C 1
ATOM 647 O O . ALA A 1 86 ? 10.478 0.182 -25.349 1.00 96.62 86 ALA A O 1
ATOM 648 N N . VAL A 1 87 ? 8.336 -0.466 -25.068 1.00 96.06 87 VAL A N 1
ATOM 649 C CA . VAL A 1 87 ? 8.234 -1.234 -26.323 1.00 96.06 87 VAL A CA 1
ATOM 650 C C . VAL A 1 87 ? 8.459 -0.332 -27.537 1.00 96.06 87 VAL A C 1
ATOM 652 O O . VAL A 1 87 ? 9.323 -0.625 -28.357 1.00 96.06 87 VAL A O 1
ATOM 655 N N . GLY A 1 88 ? 7.767 0.808 -27.628 1.00 96.50 88 GLY A N 1
ATOM 656 C CA . GLY A 1 88 ? 7.931 1.721 -28.767 1.00 96.50 88 GLY A CA 1
ATOM 657 C C . GLY A 1 88 ? 9.352 2.294 -28.893 1.00 96.50 88 GLY A C 1
ATOM 658 O O . GLY A 1 88 ? 9.854 2.489 -29.999 1.00 96.50 88 GLY A O 1
ATOM 659 N N . ARG A 1 89 ? 10.041 2.537 -27.769 1.00 95.81 89 ARG A N 1
ATOM 660 C CA . ARG A 1 89 ? 11.456 2.958 -27.762 1.00 95.81 89 ARG A CA 1
ATOM 661 C C . ARG A 1 89 ? 12.392 1.839 -28.201 1.00 95.81 89 ARG A C 1
ATOM 663 O O . ARG A 1 89 ? 13.344 2.110 -28.930 1.00 95.81 89 ARG A O 1
ATOM 670 N N . LEU A 1 90 ? 12.102 0.603 -27.797 1.00 95.31 90 LEU A N 1
ATOM 671 C CA . LEU A 1 90 ? 12.860 -0.573 -28.212 1.00 95.31 90 LEU A CA 1
ATOM 672 C C . LEU A 1 90 ? 12.771 -0.774 -29.729 1.00 95.31 90 LEU A C 1
ATOM 674 O O . LEU A 1 90 ? 13.798 -0.925 -30.384 1.00 95.31 90 LEU A O 1
ATOM 678 N N . GLU A 1 91 ? 11.565 -0.685 -30.292 1.00 93.88 91 GLU A N 1
ATOM 679 C CA . GLU A 1 91 ? 11.323 -0.774 -31.740 1.00 93.88 91 GLU A CA 1
ATOM 680 C C . GLU A 1 91 ? 12.023 0.345 -32.528 1.00 93.88 91 GLU A C 1
ATOM 682 O O . GLU A 1 91 ? 12.472 0.133 -33.654 1.00 93.88 91 GLU A O 1
ATOM 687 N N . ALA A 1 92 ? 12.170 1.531 -31.929 1.00 94.50 92 ALA A N 1
ATOM 688 C CA . ALA A 1 92 ? 12.895 2.655 -32.518 1.00 94.50 92 ALA A CA 1
ATOM 689 C C . ALA A 1 92 ? 14.433 2.535 -32.413 1.00 94.50 92 ALA A C 1
ATOM 691 O O . ALA A 1 92 ? 15.146 3.395 -32.934 1.00 94.50 92 ALA A O 1
ATOM 692 N N . GLY A 1 93 ? 14.955 1.507 -31.731 1.00 91.81 93 GLY A N 1
ATOM 693 C CA . GLY A 1 93 ? 16.386 1.339 -31.453 1.00 91.81 93 GLY A CA 1
ATOM 694 C C . GLY A 1 93 ? 16.934 2.293 -30.382 1.00 91.81 93 GLY A C 1
ATOM 695 O O . GLY A 1 93 ? 18.149 2.450 -30.250 1.00 91.81 93 GLY A O 1
ATOM 696 N N . ASP A 1 94 ? 16.056 2.950 -29.618 1.00 94.38 94 ASP A N 1
ATOM 697 C CA . ASP A 1 94 ? 16.406 3.839 -28.507 1.00 94.38 94 ASP A CA 1
ATOM 698 C C . ASP A 1 94 ? 16.485 3.032 -27.201 1.00 94.38 94 ASP A C 1
ATOM 700 O O . ASP A 1 94 ? 15.624 3.111 -26.322 1.00 94.38 94 ASP A O 1
ATOM 704 N N . TYR A 1 95 ? 17.515 2.186 -27.105 1.00 93.44 95 TYR A N 1
ATOM 705 C CA . TYR A 1 95 ? 17.656 1.204 -26.022 1.00 93.44 95 TYR A CA 1
ATOM 706 C C . TYR A 1 95 ? 17.787 1.839 -24.641 1.00 93.44 95 TYR A C 1
ATOM 708 O O . TYR A 1 95 ? 17.311 1.275 -23.655 1.00 93.44 95 TYR A O 1
ATOM 716 N N . ASP A 1 96 ? 18.414 3.015 -24.558 1.00 93.31 96 ASP A N 1
ATOM 717 C CA . ASP A 1 96 ? 18.583 3.684 -23.277 1.00 93.31 96 ASP A CA 1
ATOM 718 C C . ASP A 1 96 ? 17.243 4.172 -22.725 1.00 93.31 96 ASP A C 1
ATOM 720 O O . ASP A 1 96 ? 16.919 3.889 -21.567 1.00 93.31 96 ASP A O 1
ATOM 724 N N . ALA A 1 97 ? 16.441 4.829 -23.567 1.00 94.75 97 ALA A N 1
ATOM 725 C CA . ALA A 1 97 ? 15.105 5.261 -23.188 1.00 94.75 97 ALA A CA 1
ATOM 726 C C . ALA A 1 97 ? 14.160 4.073 -22.959 1.00 94.75 97 ALA A C 1
ATOM 728 O O . ALA A 1 97 ? 13.332 4.126 -22.050 1.00 94.75 97 ALA A O 1
ATOM 729 N N . ALA A 1 98 ? 14.284 2.997 -23.746 1.00 96.19 98 ALA A N 1
ATOM 730 C CA . ALA A 1 98 ? 13.503 1.776 -23.554 1.00 96.19 98 ALA A CA 1
ATOM 731 C C . ALA A 1 98 ? 13.742 1.175 -22.162 1.00 96.19 98 ALA A C 1
ATOM 733 O O . ALA A 1 98 ? 12.789 0.905 -21.428 1.00 96.19 98 ALA A O 1
ATOM 734 N N . TRP A 1 99 ? 15.011 1.042 -21.767 1.00 95.50 99 TRP A N 1
ATOM 735 C CA . TRP A 1 99 ? 15.390 0.545 -20.448 1.00 95.50 99 TRP A CA 1
ATOM 736 C C . TRP A 1 99 ? 14.882 1.442 -19.316 1.00 95.50 99 TRP A C 1
ATOM 738 O O . TRP A 1 99 ? 14.289 0.947 -18.358 1.00 95.50 99 TRP A O 1
ATOM 748 N N . ASP A 1 100 ? 15.042 2.761 -19.43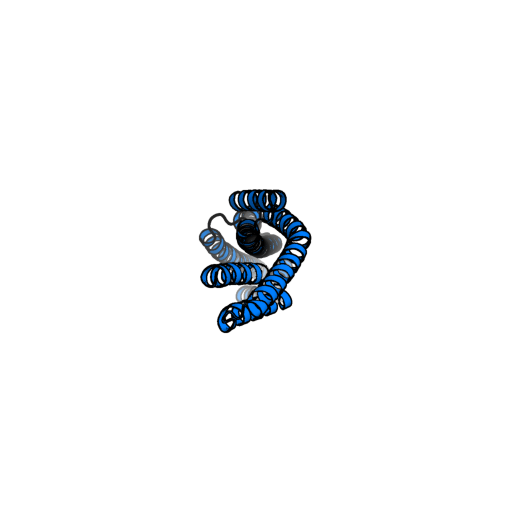5 1.00 95.69 100 ASP A N 1
ATOM 749 C CA . ASP A 1 100 ? 14.599 3.701 -18.398 1.00 95.69 100 ASP A CA 1
ATOM 750 C C . ASP A 1 100 ? 13.077 3.653 -18.201 1.00 95.69 100 ASP A C 1
ATOM 752 O O . ASP A 1 100 ? 12.584 3.674 -17.068 1.00 95.69 100 ASP A O 1
ATOM 756 N N . ARG A 1 101 ? 12.312 3.532 -19.294 1.00 96.31 101 ARG A N 1
ATOM 757 C CA . ARG A 1 101 ? 10.848 3.403 -19.238 1.00 96.31 101 ARG A CA 1
ATOM 758 C C . ARG A 1 101 ? 10.406 2.078 -18.632 1.00 96.31 101 ARG A C 1
ATOM 760 O O . ARG A 1 101 ? 9.471 2.080 -17.829 1.00 96.31 101 ARG A O 1
ATOM 767 N N . LEU A 1 102 ? 11.094 0.981 -18.948 1.00 95.12 102 LEU A N 1
ATOM 768 C CA . LEU A 1 102 ? 10.857 -0.320 -18.324 1.00 95.12 102 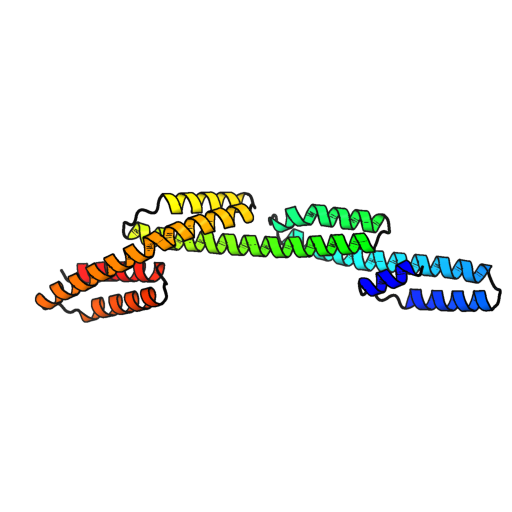LEU A CA 1
ATOM 769 C C . LEU A 1 102 ? 11.109 -0.268 -16.809 1.00 95.12 102 LEU A C 1
ATOM 771 O O . LEU A 1 102 ? 10.248 -0.677 -16.033 1.00 95.12 102 LEU A O 1
ATOM 775 N N . GLN A 1 103 ? 12.242 0.293 -16.377 1.00 94.94 103 GLN A N 1
ATOM 776 C CA . GLN A 1 103 ? 12.569 0.434 -14.953 1.00 94.94 103 GLN A CA 1
ATOM 777 C C . GLN A 1 103 ? 11.548 1.305 -14.211 1.00 94.94 103 GLN A C 1
ATOM 779 O O . GLN A 1 103 ? 11.119 0.970 -13.106 1.00 94.94 103 GLN A O 1
ATOM 784 N N . LEU A 1 104 ? 11.086 2.391 -14.836 1.00 93.12 104 LEU A N 1
ATOM 785 C CA . LEU A 1 104 ? 10.031 3.225 -14.267 1.00 93.12 104 LEU A CA 1
ATOM 786 C C . LEU A 1 104 ? 8.697 2.468 -14.151 1.00 93.12 104 LEU A C 1
ATOM 788 O O . LEU A 1 104 ? 7.977 2.640 -13.165 1.00 93.12 104 LEU A O 1
ATOM 792 N N . ALA A 1 105 ? 8.354 1.638 -15.139 1.00 92.75 105 ALA A N 1
ATOM 793 C CA . ALA A 1 105 ? 7.157 0.801 -15.103 1.00 92.75 105 ALA A CA 1
ATOM 794 C C . ALA A 1 105 ? 7.215 -0.215 -13.949 1.00 92.75 105 ALA A C 1
ATOM 796 O O . ALA A 1 105 ? 6.252 -0.315 -13.187 1.00 92.75 105 ALA A O 1
ATOM 797 N N . LEU A 1 106 ? 8.359 -0.885 -13.772 1.00 90.38 106 LEU A N 1
ATOM 798 C CA . LEU A 1 106 ? 8.617 -1.815 -12.667 1.00 90.38 106 LEU A CA 1
ATOM 799 C C . LEU A 1 106 ? 8.481 -1.131 -11.302 1.00 90.38 106 LEU A C 1
ATOM 801 O O . LEU A 1 106 ? 7.732 -1.600 -10.446 1.00 90.38 106 LEU A O 1
ATOM 805 N N . GLY A 1 107 ? 9.148 0.012 -11.116 1.00 89.31 107 GLY A N 1
ATOM 806 C CA . GLY A 1 107 ? 9.069 0.771 -9.868 1.00 89.31 107 GLY A CA 1
ATOM 807 C C . GLY A 1 107 ? 7.644 1.234 -9.552 1.00 89.31 107 GLY A C 1
ATOM 808 O O . GLY A 1 107 ? 7.187 1.082 -8.423 1.00 89.31 107 GLY A O 1
ATOM 809 N N . THR A 1 108 ? 6.910 1.718 -10.562 1.00 87.25 108 THR A N 1
ATOM 810 C CA . THR A 1 108 ? 5.502 2.133 -10.404 1.00 87.25 108 THR A CA 1
ATOM 811 C C . THR A 1 108 ? 4.634 0.965 -9.936 1.00 87.25 108 THR A C 1
ATOM 813 O O . THR A 1 108 ? 3.893 1.101 -8.968 1.00 87.25 108 THR A O 1
ATOM 816 N N . PHE A 1 109 ? 4.755 -0.196 -10.586 1.00 86.69 109 PHE A N 1
ATOM 817 C CA . PHE A 1 109 ? 3.980 -1.382 -10.230 1.00 86.69 109 PHE A CA 1
ATOM 818 C C . PHE A 1 109 ? 4.236 -1.824 -8.784 1.00 86.69 109 PHE A C 1
ATOM 820 O O . PHE A 1 109 ? 3.290 -2.098 -8.048 1.00 86.69 109 PHE A O 1
ATOM 827 N N . GLN A 1 110 ? 5.500 -1.836 -8.352 1.00 84.38 110 GLN A N 1
ATOM 828 C CA . GLN A 1 110 ? 5.874 -2.220 -6.990 1.00 84.38 110 GLN A CA 1
ATOM 829 C C . GLN A 1 110 ? 5.361 -1.233 -5.935 1.00 84.38 110 GLN A C 1
ATOM 831 O O . GLN A 1 110 ? 4.849 -1.656 -4.896 1.00 84.38 110 GLN A O 1
ATOM 836 N N . THR A 1 111 ? 5.494 0.075 -6.181 1.00 84.88 111 THR A N 1
ATOM 837 C CA . THR A 1 111 ? 4.995 1.107 -5.263 1.00 84.88 111 THR A CA 1
ATOM 838 C C . THR A 1 111 ? 3.478 1.046 -5.139 1.00 84.88 111 THR A C 1
ATOM 840 O O . THR A 1 111 ? 2.972 0.975 -4.023 1.00 84.88 111 THR A O 1
ATOM 843 N N . ASP A 1 112 ? 2.755 0.981 -6.254 1.00 82.38 112 ASP A N 1
ATOM 844 C CA . ASP A 1 112 ? 1.293 0.955 -6.224 1.00 82.38 112 ASP A CA 1
ATOM 845 C C . ASP A 1 112 ? 0.754 -0.333 -5.589 1.00 82.38 112 ASP A C 1
ATOM 847 O O . ASP A 1 112 ? -0.208 -0.284 -4.823 1.00 82.38 112 ASP A O 1
ATOM 851 N N . ALA A 1 113 ? 1.395 -1.483 -5.834 1.00 79.25 113 ALA A N 1
ATOM 852 C CA . ALA A 1 113 ? 1.036 -2.742 -5.178 1.00 79.25 113 ALA A CA 1
ATOM 853 C C . ALA A 1 113 ? 1.222 -2.660 -3.652 1.00 79.25 113 ALA A C 1
ATOM 855 O O . ALA A 1 113 ? 0.379 -3.135 -2.882 1.00 79.25 113 ALA A O 1
ATOM 856 N N . LYS A 1 114 ? 2.307 -2.018 -3.198 1.00 82.94 114 LYS A N 1
ATOM 857 C CA . LYS A 1 114 ? 2.548 -1.760 -1.775 1.00 82.94 114 LYS A CA 1
ATOM 858 C C . LYS A 1 114 ? 1.481 -0.833 -1.192 1.00 82.94 114 LYS A C 1
ATOM 860 O O . LYS A 1 114 ? 0.903 -1.166 -0.158 1.00 82.94 114 LYS A O 1
ATOM 865 N N . ASP A 1 115 ? 1.196 0.281 -1.856 1.00 87.06 115 ASP A N 1
ATOM 866 C CA . ASP A 1 115 ? 0.204 1.259 -1.406 1.00 87.06 115 ASP A CA 1
ATOM 867 C C . ASP A 1 115 ? -1.196 0.638 -1.336 1.00 87.06 115 ASP A C 1
ATOM 869 O O . ASP A 1 115 ? -1.929 0.857 -0.370 1.00 87.06 115 ASP A O 1
ATOM 873 N N . PHE A 1 116 ? -1.558 -0.202 -2.309 1.00 85.38 116 PHE A N 1
ATOM 874 C CA . PHE A 1 116 ? -2.824 -0.932 -2.310 1.00 85.38 116 PHE A CA 1
ATOM 875 C C . PHE A 1 116 ? -2.910 -1.919 -1.138 1.00 85.38 116 PHE A C 1
ATOM 877 O O . PHE A 1 116 ? -3.940 -2.007 -0.460 1.00 85.38 116 PHE A O 1
ATOM 884 N N . HIS A 1 117 ? -1.825 -2.649 -0.863 1.00 85.75 117 HIS A N 1
ATOM 885 C CA . HIS A 1 117 ? -1.755 -3.560 0.276 1.00 85.75 117 HIS A CA 1
ATOM 886 C C . HIS A 1 117 ? -1.891 -2.817 1.612 1.00 85.75 117 HIS A C 1
ATOM 888 O O . HIS A 1 117 ? -2.691 -3.220 2.460 1.00 85.75 117 HIS A O 1
ATOM 894 N N . GLU A 1 118 ? -1.159 -1.716 1.785 1.00 89.56 118 GLU A N 1
ATOM 895 C CA . GLU A 1 118 ? -1.221 -0.871 2.981 1.00 89.56 118 GLU A CA 1
ATOM 896 C C . GLU A 1 118 ? -2.627 -0.287 3.176 1.00 89.56 118 GLU A C 1
ATOM 898 O O . GLU A 1 118 ? -3.201 -0.394 4.264 1.00 89.56 118 GLU A O 1
ATOM 903 N N . ALA A 1 119 ? -3.228 0.253 2.112 1.00 91.31 119 ALA A N 1
ATOM 904 C CA . ALA A 1 119 ? -4.587 0.785 2.127 1.00 91.31 119 ALA A CA 1
ATOM 905 C C . ALA A 1 119 ? -5.604 -0.262 2.589 1.00 91.31 119 ALA A C 1
ATOM 907 O O . ALA A 1 119 ? -6.438 0.006 3.458 1.00 91.31 119 ALA A O 1
ATOM 908 N N . ARG A 1 120 ? -5.513 -1.475 2.034 1.00 91.31 120 ARG A N 1
ATOM 909 C CA . ARG A 1 120 ? -6.393 -2.588 2.390 1.00 91.31 120 ARG A CA 1
ATOM 910 C C . ARG A 1 120 ? -6.235 -2.993 3.848 1.00 91.31 120 ARG A C 1
ATOM 912 O O . ARG A 1 120 ? -7.238 -3.099 4.549 1.00 91.31 120 ARG A O 1
ATOM 919 N N . GLN A 1 121 ? -5.004 -3.171 4.326 1.00 92.88 121 GLN A N 1
ATOM 920 C CA . GLN A 1 121 ? -4.760 -3.498 5.733 1.00 92.88 121 GLN A CA 1
ATOM 921 C C . GLN A 1 121 ? -5.320 -2.425 6.675 1.00 92.88 121 GLN A C 1
ATOM 923 O O . GLN A 1 121 ? -5.952 -2.754 7.682 1.00 92.88 121 GLN A O 1
ATOM 928 N N . MET A 1 122 ? -5.116 -1.151 6.336 1.00 94.69 122 MET A N 1
ATOM 929 C CA . MET A 1 122 ? -5.592 -0.011 7.114 1.00 94.69 122 MET A CA 1
ATOM 930 C C . MET A 1 122 ? -7.120 0.014 7.211 1.00 94.69 122 MET A C 1
ATOM 932 O O . MET A 1 122 ? -7.670 0.159 8.305 1.00 94.69 122 MET A O 1
ATOM 936 N N . ILE A 1 123 ? -7.803 -0.172 6.081 1.00 96.69 123 ILE A N 1
ATOM 937 C CA . ILE A 1 123 ? -9.265 -0.196 6.004 1.00 96.69 123 ILE A CA 1
ATOM 938 C C . ILE A 1 123 ? -9.829 -1.415 6.746 1.00 96.69 123 ILE A C 1
ATOM 940 O O . ILE A 1 123 ? -10.673 -1.250 7.626 1.00 96.69 123 ILE A O 1
ATOM 944 N N . ASP A 1 124 ? -9.308 -2.618 6.486 1.00 95.31 124 ASP A N 1
ATOM 945 C CA . ASP A 1 124 ? -9.764 -3.857 7.133 1.00 95.31 124 ASP A CA 1
ATOM 946 C C . ASP A 1 124 ? -9.520 -3.841 8.652 1.00 95.31 124 ASP A C 1
ATOM 948 O O . ASP A 1 124 ? -10.292 -4.410 9.435 1.00 95.31 124 ASP A O 1
ATOM 952 N N . GLY A 1 125 ? -8.419 -3.225 9.092 1.00 95.25 125 GLY A N 1
ATOM 953 C CA . GLY A 1 125 ? -8.113 -2.996 10.503 1.00 95.25 125 GLY A CA 1
ATOM 954 C C . GLY A 1 125 ? -9.083 -2.002 11.144 1.00 95.25 125 GLY A C 1
ATOM 955 O O . GLY A 1 125 ? -9.657 -2.294 12.196 1.00 95.25 125 GLY A O 1
ATOM 956 N N . GLY A 1 126 ? -9.330 -0.871 10.477 1.00 96.50 126 GLY A N 1
ATOM 957 C CA . GLY A 1 126 ? -10.308 0.130 10.904 1.00 96.50 126 GLY A CA 1
ATOM 958 C C . GLY A 1 126 ? -11.720 -0.444 11.016 1.00 96.50 126 GLY A C 1
ATOM 959 O O . GLY A 1 126 ? -12.384 -0.252 12.030 1.00 96.50 126 GLY A O 1
ATOM 960 N N . ASP A 1 127 ? -12.162 -1.236 10.040 1.00 96.75 127 ASP A N 1
ATOM 961 C CA . ASP A 1 127 ? -13.475 -1.888 10.055 1.00 96.75 127 ASP A CA 1
ATOM 962 C C . ASP A 1 127 ? -13.635 -2.903 11.183 1.00 96.75 127 ASP A C 1
ATOM 964 O O . ASP A 1 127 ? -14.723 -3.071 11.740 1.00 96.75 127 ASP A O 1
ATOM 968 N N . ARG A 1 128 ? -12.567 -3.635 11.514 1.00 95.38 128 ARG A N 1
ATOM 969 C CA . ARG A 1 128 ? -12.570 -4.530 12.674 1.00 95.38 128 ARG A CA 1
ATOM 970 C C . ARG A 1 128 ? -12.730 -3.728 13.960 1.00 95.38 128 ARG A C 1
ATOM 972 O O . ARG A 1 128 ? -13.630 -4.030 14.736 1.00 95.38 128 ARG A O 1
ATOM 979 N N . LEU A 1 129 ? -11.931 -2.680 14.155 1.00 96.19 129 LEU A N 1
ATOM 980 C CA . LEU A 1 129 ? -12.011 -1.855 15.359 1.00 96.19 129 LEU A CA 1
ATOM 981 C C . LEU A 1 129 ? -13.362 -1.130 15.485 1.00 96.19 129 LEU A C 1
ATOM 983 O O . LEU A 1 129 ? -13.951 -1.125 16.564 1.00 96.19 129 LEU A O 1
ATOM 987 N N . ALA A 1 130 ? -13.888 -0.579 14.388 1.00 96.38 130 ALA A N 1
ATOM 988 C CA . ALA A 1 130 ? -15.177 0.106 14.374 1.00 96.38 130 ALA A CA 1
ATOM 989 C C . ALA A 1 130 ? -16.323 -0.835 14.769 1.00 96.38 130 ALA A C 1
ATOM 991 O O . ALA A 1 130 ? -17.179 -0.460 15.568 1.00 96.38 130 ALA A O 1
ATOM 992 N N . ARG A 1 131 ? -16.300 -2.088 14.289 1.00 95.31 131 ARG A N 1
ATOM 993 C CA . ARG A 1 131 ? -17.275 -3.114 14.689 1.00 95.31 131 ARG A CA 1
ATOM 994 C C . ARG A 1 131 ? -17.232 -3.412 16.186 1.00 95.31 131 ARG A C 1
ATOM 996 O O . ARG A 1 131 ? -18.292 -3.477 16.804 1.00 95.31 131 ARG A O 1
ATOM 1003 N N . GLU A 1 132 ? -16.045 -3.573 16.770 1.00 95.00 132 GLU A N 1
ATOM 1004 C CA . GLU A 1 132 ? -15.922 -3.847 18.210 1.00 95.00 132 GLU A CA 1
ATOM 1005 C C . GLU A 1 132 ? -16.385 -2.661 19.061 1.00 95.00 132 GLU A C 1
ATOM 1007 O O . GLU A 1 132 ? -17.093 -2.847 20.049 1.00 95.00 132 GLU A O 1
ATOM 1012 N N . ALA A 1 133 ? -16.037 -1.441 18.653 1.00 95.56 133 ALA A N 1
ATOM 1013 C CA . ALA A 1 133 ? -16.444 -0.221 19.337 1.00 95.56 133 ALA A CA 1
ATOM 1014 C C . ALA A 1 133 ? -17.961 0.013 19.247 1.00 95.56 133 ALA A C 1
ATOM 1016 O O . ALA A 1 133 ? -18.606 0.288 20.259 1.00 95.56 133 ALA A O 1
ATOM 1017 N N . ARG A 1 134 ? -18.558 -0.193 18.066 1.00 94.94 134 ARG A N 1
ATOM 1018 C CA . ARG A 1 134 ? -20.011 -0.108 17.872 1.00 94.94 134 ARG A CA 1
ATOM 1019 C C . ARG A 1 134 ? -20.756 -1.154 18.700 1.00 94.94 134 ARG A C 1
ATOM 1021 O O . ARG A 1 134 ? -21.795 -0.845 19.274 1.00 94.94 134 ARG A O 1
ATOM 1028 N N . ALA A 1 135 ? -20.233 -2.378 18.798 1.00 93.19 135 ALA A N 1
ATOM 1029 C CA . ALA A 1 135 ? -20.826 -3.427 19.632 1.00 93.19 135 ALA A CA 1
ATOM 1030 C C . ALA A 1 135 ? -20.834 -3.075 21.132 1.00 93.19 135 ALA A C 1
ATOM 1032 O O . ALA A 1 135 ? -21.617 -3.647 21.886 1.00 93.19 135 ALA A O 1
ATOM 1033 N N . MET A 1 136 ? -19.984 -2.134 21.548 1.00 93.56 136 MET A N 1
ATOM 1034 C CA . MET A 1 136 ? -19.938 -1.565 22.897 1.00 93.56 136 MET A CA 1
ATOM 1035 C C . MET A 1 136 ? -20.742 -0.257 23.025 1.00 93.56 136 MET A C 1
ATOM 1037 O O . MET A 1 136 ? -20.815 0.312 24.106 1.00 93.56 136 MET A O 1
ATOM 1041 N N . GLY A 1 137 ? -21.371 0.215 21.944 1.00 93.94 137 GLY A N 1
ATOM 1042 C CA . GLY A 1 137 ? -22.223 1.405 21.941 1.00 93.94 137 GLY A CA 1
ATOM 1043 C C . GLY A 1 137 ? -21.521 2.719 21.588 1.00 93.94 137 GLY A C 1
ATOM 1044 O O . GLY A 1 137 ? -22.162 3.766 21.661 1.00 93.94 137 GLY A O 1
ATOM 1045 N N . LEU A 1 138 ? -20.246 2.700 21.179 1.00 95.88 138 LEU A N 1
ATOM 1046 C CA . LEU A 1 138 ? -19.575 3.907 20.689 1.00 95.88 138 LEU A CA 1
ATOM 1047 C C . LEU A 1 138 ? -20.087 4.279 19.289 1.00 95.88 138 LEU A C 1
ATOM 1049 O O . LEU A 1 138 ? -20.081 3.449 18.375 1.00 95.88 138 LEU A O 1
ATOM 1053 N N . ASP A 1 139 ? -20.486 5.539 19.106 1.00 94.44 139 ASP A N 1
ATOM 1054 C CA . ASP A 1 139 ? -20.844 6.072 17.791 1.00 94.44 139 ASP A CA 1
ATOM 1055 C C . ASP A 1 139 ? -19.585 6.442 16.995 1.00 94.44 139 ASP A C 1
ATOM 1057 O O . ASP A 1 139 ? -18.831 7.340 17.366 1.00 94.44 139 ASP A O 1
ATOM 1061 N N . LEU A 1 140 ? -19.373 5.742 15.879 1.00 95.12 140 LEU A N 1
ATOM 1062 C CA . LEU A 1 140 ? -18.276 5.970 14.941 1.00 95.12 140 LEU A CA 1
ATOM 1063 C C . LEU A 1 140 ? -18.774 6.223 13.511 1.00 95.12 140 LEU A C 1
ATOM 1065 O O . LEU A 1 140 ? -18.026 6.002 12.556 1.00 95.12 140 LEU A O 1
ATOM 1069 N N . ARG A 1 141 ? -20.014 6.703 13.329 1.00 95.31 141 ARG A N 1
ATOM 1070 C CA . ARG A 1 141 ? -20.638 6.890 12.001 1.00 95.31 141 ARG A CA 1
ATOM 1071 C C . ARG A 1 141 ? -19.750 7.627 10.998 1.00 95.31 141 ARG A C 1
ATOM 1073 O O . ARG A 1 141 ? -19.693 7.236 9.830 1.00 95.31 141 ARG A O 1
ATOM 1080 N N . ASP A 1 142 ? -19.049 8.671 11.440 1.00 94.81 142 ASP A N 1
ATOM 1081 C CA . ASP A 1 142 ? -18.143 9.447 10.587 1.00 94.81 142 ASP A CA 1
ATOM 1082 C C . ASP A 1 142 ? -16.908 8.647 10.151 1.00 94.81 142 ASP A C 1
ATOM 1084 O O . ASP A 1 142 ? -16.564 8.657 8.967 1.00 94.81 142 ASP A O 1
ATOM 1088 N N . ALA A 1 143 ? -16.264 7.924 11.074 1.00 96.50 143 ALA A N 1
ATOM 1089 C CA . ALA A 1 143 ? -15.128 7.058 10.756 1.00 96.50 143 ALA A CA 1
ATOM 1090 C C . ALA A 1 143 ? -15.553 5.903 9.837 1.00 96.50 143 ALA A C 1
ATOM 1092 O O . ALA A 1 143 ? -14.880 5.593 8.860 1.00 96.50 143 ALA A O 1
ATOM 1093 N N . GLU A 1 144 ? -16.721 5.314 10.080 1.00 96.94 144 GLU A N 1
ATOM 1094 C CA . GLU A 1 144 ? -17.267 4.234 9.259 1.00 96.94 144 GLU A CA 1
ATOM 1095 C C . GLU A 1 144 ? -17.659 4.702 7.856 1.00 96.94 144 GLU A C 1
ATOM 1097 O O . GLU A 1 144 ? -17.500 3.948 6.895 1.00 96.94 144 GLU A O 1
ATOM 1102 N N . ARG A 1 145 ? -18.152 5.941 7.707 1.00 97.88 145 ARG A N 1
ATOM 1103 C CA . ARG A 1 145 ? -18.367 6.552 6.387 1.00 97.88 145 ARG A CA 1
ATOM 1104 C C . ARG A 1 145 ? -17.048 6.657 5.627 1.00 97.88 145 ARG A C 1
ATOM 1106 O O . ARG A 1 145 ? -17.006 6.250 4.471 1.00 97.88 145 ARG A O 1
ATOM 1113 N N . LEU A 1 146 ? -15.987 7.135 6.276 1.00 98.06 146 LEU A N 1
ATOM 1114 C CA . LEU A 1 146 ? -14.657 7.227 5.667 1.00 98.06 146 LEU A CA 1
ATOM 1115 C C . LEU A 1 146 ? -14.119 5.841 5.277 1.00 98.06 146 LEU A C 1
ATOM 1117 O O . LEU A 1 146 ? -13.664 5.662 4.155 1.00 98.06 146 LEU A O 1
ATOM 1121 N N . LEU A 1 147 ? -14.258 4.825 6.134 1.00 97.88 147 LEU A N 1
ATOM 1122 C CA . LEU A 1 147 ? -13.867 3.446 5.803 1.00 97.88 147 LEU A CA 1
ATOM 1123 C C . LEU A 1 147 ? -14.669 2.875 4.622 1.00 97.88 147 LEU A C 1
ATOM 1125 O O . LEU A 1 147 ? -14.135 2.121 3.812 1.00 97.88 147 LEU A O 1
ATOM 1129 N N . ARG A 1 148 ? -15.963 3.208 4.495 1.00 97.81 148 ARG A N 1
ATOM 1130 C CA . ARG A 1 148 ? -16.762 2.845 3.307 1.00 97.81 148 ARG A CA 1
ATOM 1131 C C . ARG A 1 148 ? -16.229 3.515 2.042 1.00 97.81 148 ARG A C 1
ATOM 1133 O O . ARG A 1 148 ? -15.971 2.812 1.075 1.00 97.81 148 ARG A O 1
ATOM 1140 N N . GLN A 1 149 ? -15.960 4.818 2.086 1.00 97.81 149 GLN A N 1
ATOM 1141 C CA . GLN A 1 149 ? -15.357 5.540 0.958 1.00 97.81 149 GLN A CA 1
ATOM 1142 C C . GLN A 1 149 ? -13.975 4.982 0.588 1.00 97.81 149 GLN A C 1
ATOM 1144 O O . GLN A 1 149 ? -13.642 4.877 -0.588 1.00 97.81 149 GLN A O 1
ATOM 1149 N N . GLY A 1 150 ? -13.187 4.568 1.584 1.00 96.31 150 GLY A N 1
ATOM 1150 C CA . GLY A 1 150 ? -11.914 3.886 1.373 1.00 96.31 150 GLY A CA 1
ATOM 1151 C C . GLY A 1 150 ? -12.067 2.567 0.611 1.00 96.31 150 GLY A C 1
ATOM 1152 O O . GLY A 1 150 ? -11.331 2.337 -0.345 1.00 96.31 150 GLY A O 1
ATOM 1153 N N . ARG A 1 151 ? -13.050 1.731 0.978 1.00 95.06 151 ARG A N 1
ATOM 1154 C CA . ARG A 1 151 ? -13.371 0.493 0.239 1.00 95.06 151 ARG A CA 1
ATOM 1155 C C . ARG A 1 151 ? -13.805 0.775 -1.190 1.00 95.06 151 ARG A C 1
ATOM 1157 O O . ARG A 1 151 ? -13.273 0.165 -2.102 1.00 95.06 151 ARG A O 1
ATOM 1164 N N . GLU A 1 152 ? -14.684 1.750 -1.395 1.00 94.94 152 GLU A N 1
ATOM 1165 C CA . GLU A 1 152 ? -15.110 2.153 -2.740 1.00 94.94 152 GLU A CA 1
ATOM 1166 C C . GLU A 1 152 ? -13.934 2.667 -3.590 1.00 94.94 152 GLU A C 1
ATOM 1168 O O . GLU A 1 152 ? -13.925 2.510 -4.811 1.00 94.94 152 GLU A O 1
ATOM 1173 N N . SER A 1 153 ? -12.928 3.302 -2.979 1.00 92.19 153 SER A N 1
ATOM 1174 C CA . SER A 1 153 ? -11.671 3.632 -3.660 1.00 92.19 153 SER A CA 1
ATOM 1175 C C . SER A 1 153 ? -10.859 2.375 -3.994 1.00 92.19 153 SER A C 1
ATOM 1177 O O . SER A 1 153 ? -10.419 2.253 -5.133 1.00 92.19 153 SER A O 1
ATOM 1179 N N . LEU A 1 154 ? -10.728 1.400 -3.085 1.00 87.62 154 LEU A N 1
ATOM 1180 C CA . LEU A 1 154 ? -10.073 0.114 -3.388 1.00 87.62 154 LEU A CA 1
ATOM 1181 C C . LEU A 1 154 ? -10.771 -0.652 -4.520 1.00 87.62 154 LEU A C 1
ATOM 1183 O O . LEU A 1 154 ? -10.093 -1.162 -5.411 1.00 87.62 154 LEU A O 1
ATOM 1187 N N . ASP A 1 155 ? -12.104 -0.687 -4.522 1.00 87.25 155 ASP A N 1
ATOM 1188 C CA . ASP A 1 155 ? -12.910 -1.331 -5.566 1.00 87.25 155 ASP A CA 1
ATOM 1189 C C . ASP A 1 155 ? -12.671 -0.678 -6.935 1.00 87.25 155 ASP A C 1
ATOM 1191 O O . ASP A 1 155 ? -12.608 -1.354 -7.963 1.00 87.25 155 ASP A O 1
ATOM 1195 N N . ARG A 1 156 ? -12.458 0.643 -6.938 1.00 85.94 156 ARG A N 1
ATOM 1196 C CA . ARG A 1 156 ? -12.074 1.435 -8.117 1.00 85.94 156 ARG A CA 1
ATOM 1197 C C . ARG A 1 156 ? -10.572 1.433 -8.407 1.00 85.94 156 ARG A C 1
ATOM 1199 O O . ARG A 1 156 ? -10.148 2.142 -9.313 1.00 85.94 156 ARG A O 1
ATOM 1206 N N . ARG A 1 157 ? -9.775 0.647 -7.673 1.00 78.56 157 ARG A N 1
ATOM 1207 C CA . ARG A 1 157 ? -8.307 0.567 -7.801 1.00 78.56 157 ARG A CA 1
ATOM 1208 C C . ARG A 1 157 ? -7.580 1.892 -7.529 1.00 78.56 157 ARG A C 1
ATOM 1210 O O . ARG A 1 157 ? -6.459 2.098 -7.967 1.00 78.56 157 ARG A O 1
ATOM 1217 N N . ASP A 1 158 ? -8.192 2.773 -6.753 1.00 83.50 158 ASP A N 1
ATOM 1218 C CA . ASP A 1 158 ? -7.619 4.038 -6.299 1.00 83.50 158 ASP A CA 1
ATOM 1219 C C . ASP A 1 158 ? -6.962 3.850 -4.919 1.00 83.50 158 ASP A C 1
ATOM 1221 O O . ASP A 1 158 ? -7.560 4.121 -3.873 1.00 83.50 158 ASP A O 1
ATOM 1225 N N . ALA A 1 159 ? -5.723 3.344 -4.911 1.00 85.81 159 ALA A N 1
ATOM 1226 C CA . ALA A 1 159 ? -4.959 3.111 -3.681 1.00 85.81 159 ALA A CA 1
ATOM 1227 C C . ALA A 1 159 ? -4.712 4.414 -2.901 1.00 85.81 159 ALA A C 1
ATOM 1229 O O . ALA A 1 159 ? -4.848 4.445 -1.677 1.00 85.81 159 ALA A O 1
ATOM 1230 N N . SER A 1 160 ? -4.413 5.514 -3.599 1.00 87.00 160 SER A N 1
ATOM 1231 C CA . SER A 1 160 ? -4.153 6.813 -2.973 1.00 87.00 160 SER A CA 1
ATOM 1232 C C . SER A 1 160 ? -5.393 7.369 -2.268 1.00 87.00 160 SER A C 1
ATOM 1234 O O . SER A 1 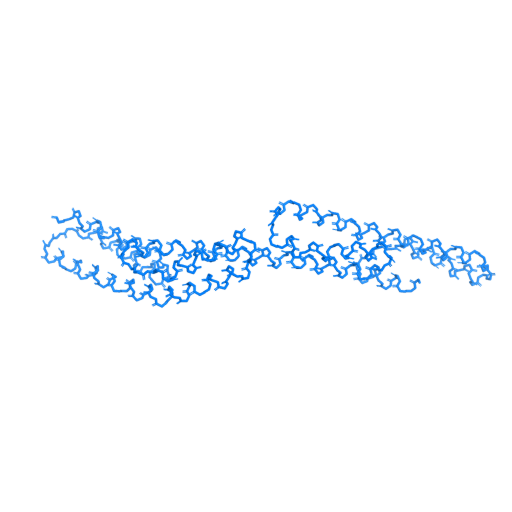160 ? -5.307 7.834 -1.126 1.00 87.00 160 SER A O 1
ATOM 1236 N N . GLY A 1 161 ? -6.565 7.297 -2.905 1.00 90.81 161 GLY A N 1
ATOM 1237 C CA . GLY A 1 161 ? -7.830 7.674 -2.280 1.00 90.81 161 GLY A CA 1
ATOM 1238 C C . GLY A 1 161 ? -8.186 6.768 -1.106 1.00 90.81 161 GLY A C 1
ATOM 1239 O O . GLY A 1 161 ? -8.591 7.271 -0.054 1.00 90.81 161 GLY A O 1
ATOM 1240 N N . ALA A 1 162 ? -7.956 5.459 -1.236 1.00 92.94 162 ALA A N 1
ATOM 1241 C CA . ALA A 1 162 ? -8.160 4.498 -0.159 1.00 92.94 162 ALA A CA 1
ATOM 1242 C C . ALA A 1 162 ? -7.272 4.795 1.063 1.00 92.94 162 ALA A C 1
ATOM 1244 O O . ALA A 1 162 ? -7.789 4.881 2.179 1.00 92.94 162 ALA A O 1
ATOM 1245 N N . LEU A 1 163 ? -5.972 5.055 0.862 1.00 92.94 163 LEU A N 1
ATOM 1246 C CA . LEU A 1 163 ? -5.047 5.484 1.920 1.00 92.94 163 LEU A CA 1
ATOM 1247 C C . LEU A 1 163 ? -5.510 6.778 2.584 1.00 92.94 163 LEU A C 1
ATOM 1249 O O . LEU A 1 163 ? -5.495 6.890 3.809 1.00 92.94 163 LEU A O 1
ATOM 1253 N N . ARG A 1 164 ? -5.936 7.768 1.792 1.00 95.94 164 ARG A N 1
ATOM 1254 C CA . ARG A 1 164 ? -6.411 9.051 2.318 1.00 95.94 164 ARG A CA 1
ATOM 1255 C C . ARG A 1 164 ? -7.616 8.858 3.237 1.00 95.94 164 ARG A C 1
ATOM 1257 O O . ARG A 1 164 ? -7.613 9.374 4.354 1.00 95.94 164 ARG A O 1
ATOM 1264 N N . PHE A 1 165 ? -8.630 8.121 2.786 1.00 97.81 165 PHE A N 1
ATOM 1265 C CA . PHE A 1 165 ? -9.824 7.862 3.589 1.00 97.81 165 PHE A CA 1
ATOM 1266 C C . PHE A 1 165 ? -9.525 6.983 4.809 1.00 97.81 165 PHE A C 1
ATOM 1268 O O . PHE A 1 165 ? -10.021 7.274 5.897 1.00 97.81 165 PHE A O 1
ATOM 1275 N N . GLY A 1 166 ? -8.670 5.966 4.663 1.00 97.19 166 GLY A N 1
ATOM 1276 C CA . GLY A 1 166 ? -8.210 5.121 5.766 1.00 97.19 166 GLY A CA 1
ATOM 1277 C C . GLY A 1 166 ? -7.508 5.925 6.864 1.00 97.19 166 GLY A C 1
ATOM 1278 O O . GLY A 1 166 ? -7.882 5.817 8.031 1.00 97.19 166 GLY A O 1
ATOM 1279 N N . LYS A 1 167 ? -6.570 6.810 6.495 1.00 97.25 167 LYS A N 1
ATOM 1280 C CA . LYS A 1 167 ? -5.864 7.694 7.440 1.00 97.25 167 LYS A CA 1
ATOM 1281 C C . LYS A 1 167 ? -6.831 8.631 8.156 1.00 97.25 167 LYS A C 1
ATOM 1283 O O . LYS A 1 167 ? -6.785 8.755 9.374 1.00 97.25 167 LYS A O 1
ATOM 1288 N N . GLN A 1 168 ? -7.756 9.245 7.419 1.00 97.38 168 GLN A N 1
ATOM 1289 C CA . GLN A 1 168 ? -8.779 10.105 8.020 1.00 97.38 168 GLN A CA 1
ATOM 1290 C C . GLN A 1 168 ? -9.669 9.339 9.006 1.00 97.38 168 GLN A C 1
ATOM 1292 O O . GLN A 1 168 ? -9.990 9.872 10.067 1.00 97.38 168 GLN A O 1
ATOM 1297 N N . ALA A 1 169 ? -10.056 8.099 8.691 1.00 97.69 169 ALA A N 1
ATOM 1298 C CA . ALA A 1 169 ? -10.816 7.259 9.610 1.00 97.69 169 ALA A CA 1
ATOM 1299 C C . ALA A 1 169 ? -10.006 6.926 10.870 1.00 97.69 169 ALA A C 1
ATOM 1301 O O . ALA A 1 169 ? -10.514 7.083 11.980 1.00 97.69 169 ALA A O 1
ATOM 1302 N N . GLN A 1 170 ? -8.739 6.531 10.712 1.00 95.75 170 GLN A N 1
ATOM 1303 C CA . GLN A 1 170 ? -7.851 6.231 11.833 1.00 95.75 170 GLN A CA 1
ATOM 1304 C C . GLN A 1 170 ? -7.658 7.430 12.760 1.00 95.75 170 GLN A C 1
ATOM 1306 O O . GLN A 1 170 ? -7.747 7.253 13.969 1.00 95.75 170 GLN A O 1
ATOM 1311 N N . GLU A 1 171 ? -7.475 8.642 12.234 1.00 95.81 171 GLU A N 1
ATOM 1312 C CA . GLU A 1 171 ? -7.344 9.847 13.064 1.00 95.81 171 GLU A CA 1
ATOM 1313 C C . GLU A 1 171 ? -8.595 10.107 13.916 1.00 95.81 171 GLU A C 1
ATOM 1315 O O . GLU A 1 171 ? -8.496 10.431 15.101 1.00 95.81 171 GLU A O 1
ATOM 1320 N N . ARG A 1 172 ? -9.794 9.892 13.355 1.00 93.56 172 ARG A N 1
ATOM 1321 C CA . ARG A 1 172 ? -11.045 9.980 14.129 1.00 93.56 172 ARG A CA 1
ATOM 1322 C C . ARG A 1 172 ? -11.084 8.928 15.234 1.00 93.56 172 ARG A C 1
ATOM 1324 O O . ARG A 1 172 ? -11.355 9.246 16.388 1.00 93.56 172 ARG A O 1
ATOM 1331 N N . MET A 1 173 ? -10.765 7.683 14.892 1.00 95.38 173 MET A N 1
ATOM 1332 C CA . MET A 1 173 ? -10.804 6.568 15.837 1.00 95.38 173 MET A CA 1
ATOM 1333 C C . MET A 1 173 ? -9.739 6.696 16.931 1.00 95.38 173 MET A C 1
ATOM 1335 O O . MET A 1 173 ? -10.023 6.388 18.082 1.00 95.38 173 MET A O 1
ATOM 1339 N N . LYS A 1 174 ? -8.544 7.202 16.613 1.00 94.69 174 LYS A N 1
ATOM 1340 C CA . LYS A 1 174 ? -7.446 7.428 17.563 1.00 94.69 174 LYS A CA 1
ATOM 1341 C C . LYS A 1 174 ? -7.801 8.462 18.630 1.00 94.69 174 LYS A C 1
ATOM 1343 O O . LYS A 1 174 ? -7.291 8.388 19.742 1.00 94.69 174 LYS A O 1
ATOM 1348 N N . ARG A 1 175 ? -8.687 9.404 18.310 1.00 91.00 175 ARG A N 1
ATOM 1349 C CA . ARG A 1 175 ? -9.207 10.373 19.276 1.00 91.00 175 ARG A CA 1
ATOM 1350 C C . ARG A 1 175 ? -10.274 9.756 20.183 1.00 91.00 175 ARG A C 1
ATOM 1352 O O . ARG A 1 175 ? -10.195 9.899 21.398 1.00 91.00 175 ARG A O 1
ATOM 1359 N N . ASP A 1 176 ? -11.253 9.072 19.595 1.00 94.31 176 ASP A N 1
ATOM 1360 C CA . ASP A 1 176 ? -12.493 8.728 20.304 1.00 94.31 176 ASP A CA 1
ATOM 1361 C C . ASP A 1 176 ? -12.426 7.350 20.994 1.00 94.31 176 ASP A C 1
ATOM 1363 O O . ASP A 1 176 ? -12.929 7.177 22.106 1.00 94.31 176 ASP A O 1
ATOM 1367 N N . VAL A 1 177 ? -11.755 6.368 20.381 1.00 96.81 177 VAL A N 1
ATOM 1368 C CA . VAL A 1 177 ? -11.702 4.987 20.889 1.00 96.81 177 VAL A CA 1
ATOM 1369 C C . VAL A 1 177 ? -10.911 4.864 22.195 1.00 96.81 177 VAL A C 1
ATOM 1371 O O . VAL A 1 177 ? -11.438 4.242 23.119 1.00 96.81 177 VAL A O 1
ATOM 1374 N N . PRO A 1 178 ? -9.695 5.431 22.349 1.00 96.69 178 PRO A N 1
ATOM 1375 C CA . PRO A 1 178 ? -8.936 5.262 23.588 1.00 96.69 178 PRO A CA 1
ATOM 1376 C C . PRO A 1 178 ? -9.668 5.833 24.804 1.00 96.69 178 PRO A C 1
ATOM 1378 O O . PRO A 1 178 ? -9.746 5.171 25.836 1.00 96.69 178 PRO A O 1
ATOM 1381 N N . ALA A 1 179 ? -10.259 7.025 24.673 1.00 94.94 179 ALA A N 1
ATOM 1382 C CA . ALA A 1 179 ? -11.033 7.649 25.744 1.00 94.94 179 ALA A CA 1
ATOM 1383 C C . ALA A 1 179 ? -12.235 6.782 26.150 1.00 94.94 179 ALA A C 1
ATOM 1385 O O . ALA A 1 179 ? -12.462 6.552 27.338 1.00 94.94 179 ALA A O 1
ATOM 1386 N N . PHE A 1 180 ? -12.952 6.239 25.162 1.00 97.00 180 PHE A N 1
ATOM 1387 C CA . PHE A 1 180 ? -14.059 5.320 25.400 1.00 97.00 180 PHE A CA 1
ATOM 1388 C C . PHE A 1 180 ? -13.609 4.047 26.132 1.00 97.00 180 PHE A C 1
ATOM 1390 O O . PHE A 1 180 ? -14.196 3.684 27.148 1.00 97.00 180 PHE A O 1
ATOM 1397 N N . VAL A 1 181 ? -12.524 3.402 25.681 1.00 97.38 181 VAL A N 1
ATOM 1398 C CA . VAL A 1 181 ? -11.990 2.191 26.330 1.00 97.38 181 VAL A CA 1
ATOM 1399 C C . VAL A 1 181 ? -11.604 2.465 27.784 1.00 97.38 181 VAL A C 1
ATOM 1401 O O . VAL A 1 181 ? -11.889 1.645 28.654 1.00 97.38 181 VAL A O 1
ATOM 1404 N N . GLN A 1 182 ? -10.974 3.607 28.077 1.00 95.88 182 GLN A N 1
ATOM 1405 C CA . GLN A 1 182 ? -10.594 3.953 29.450 1.00 95.88 182 GLN A CA 1
ATOM 1406 C C . GLN A 1 182 ? -11.810 4.130 30.364 1.00 95.88 182 GLN A C 1
ATOM 1408 O O . GLN A 1 182 ? -11.786 3.657 31.503 1.00 95.88 182 GLN A O 1
ATOM 1413 N N . GLU A 1 183 ? -12.878 4.765 29.877 1.00 96.88 183 GLU A N 1
ATOM 1414 C CA . GLU A 1 183 ? -14.102 4.920 30.664 1.00 96.88 183 GLU A CA 1
ATOM 1415 C C . GLU A 1 183 ? -14.791 3.570 30.906 1.00 96.88 183 GLU A C 1
ATOM 1417 O O . GLU A 1 183 ? -15.181 3.276 32.036 1.00 96.88 183 GLU A O 1
ATOM 1422 N N . GLU A 1 184 ? -14.857 2.696 29.900 1.00 97.25 184 GLU A N 1
ATOM 1423 C CA . GLU A 1 184 ? -15.410 1.346 30.068 1.00 97.25 184 GLU A CA 1
ATOM 1424 C C . GLU A 1 184 ? -14.574 0.497 31.040 1.00 97.25 184 GLU A C 1
ATOM 1426 O O . GLU A 1 184 ? -15.120 -0.178 31.913 1.00 97.25 184 GLU A O 1
ATOM 1431 N N . MET A 1 185 ? -13.242 0.604 30.990 1.00 97.31 185 MET A N 1
ATOM 1432 C CA . MET A 1 185 ? -12.360 -0.017 31.984 1.00 97.31 185 MET A CA 1
ATOM 1433 C C . MET A 1 185 ? -12.624 0.507 33.399 1.00 97.31 185 MET A C 1
ATOM 1435 O O . MET A 1 185 ? -12.573 -0.261 34.361 1.00 97.31 185 MET A O 1
ATOM 1439 N N . ARG A 1 186 ? -12.891 1.809 33.556 1.00 97.25 186 ARG A N 1
ATOM 1440 C CA . ARG A 1 186 ? -13.217 2.410 34.856 1.00 97.25 186 ARG A CA 1
ATOM 1441 C C . ARG A 1 186 ? -14.542 1.872 35.394 1.00 97.25 186 ARG A C 1
ATOM 1443 O O . ARG A 1 186 ? -14.597 1.475 36.557 1.00 97.25 186 ARG A O 1
ATOM 1450 N N . LYS A 1 187 ? -15.575 1.800 34.552 1.00 96.19 187 LYS A N 1
ATOM 1451 C CA . LYS A 1 187 ? -16.879 1.223 34.910 1.00 96.19 187 LYS A CA 1
ATOM 1452 C C . LYS A 1 187 ? -16.754 -0.243 35.317 1.00 96.19 187 LYS A C 1
ATOM 1454 O O . LYS A 1 187 ? -17.218 -0.602 36.394 1.00 96.19 187 LYS A O 1
ATOM 1459 N N . ALA A 1 188 ? -16.043 -1.051 34.530 1.00 95.75 188 ALA A N 1
ATOM 1460 C CA . ALA A 1 188 ? -15.810 -2.463 34.832 1.00 95.75 188 ALA A CA 1
ATOM 1461 C C . ALA A 1 188 ? -15.089 -2.675 36.179 1.00 95.75 188 ALA A C 1
ATOM 1463 O O . ALA A 1 188 ? -15.429 -3.578 36.943 1.00 95.75 188 ALA A O 1
ATOM 1464 N N . ARG A 1 189 ? -14.119 -1.813 36.524 1.00 95.12 189 ARG A N 1
ATOM 1465 C CA . ARG A 1 189 ? -13.453 -1.853 37.840 1.00 95.12 189 ARG A CA 1
ATOM 1466 C C . ARG A 1 189 ? -14.405 -1.519 38.987 1.00 95.12 189 ARG A C 1
ATOM 1468 O O . ARG A 1 189 ? -14.339 -2.180 40.018 1.00 95.12 189 ARG A O 1
ATOM 1475 N N . ASN A 1 190 ? -15.271 -0.522 38.820 1.00 95.06 190 ASN A N 1
ATOM 1476 C CA . ASN A 1 190 ? -16.257 -0.171 39.844 1.00 95.06 190 ASN A CA 1
ATOM 1477 C C . ASN A 1 190 ? -17.267 -1.309 40.050 1.00 95.06 190 ASN A C 1
ATOM 1479 O O . ASN A 1 190 ? -17.548 -1.677 41.185 1.00 95.06 190 ASN A O 1
ATOM 1483 N N . GLU A 1 191 ? -17.721 -1.936 38.965 1.00 94.06 191 GLU A N 1
ATOM 1484 C CA . GLU A 1 191 ? -18.637 -3.080 39.018 1.00 94.06 191 GLU A CA 1
ATOM 1485 C C . GLU A 1 191 ? -18.020 -4.278 39.769 1.00 94.06 191 GLU A C 1
ATOM 1487 O O . GLU A 1 191 ? -18.685 -4.919 40.583 1.00 94.06 191 GLU A O 1
ATOM 1492 N N . LEU A 1 192 ? -16.716 -4.535 39.596 1.00 92.56 192 LEU A N 1
ATOM 1493 C CA . LEU A 1 192 ? -15.998 -5.529 40.405 1.00 92.56 192 LEU A CA 1
ATOM 1494 C C . LEU A 1 192 ? -15.993 -5.209 41.903 1.00 92.56 192 LEU A C 1
ATOM 1496 O O . LEU A 1 192 ? -16.089 -6.129 42.717 1.00 92.56 192 LEU A O 1
ATOM 1500 N N . LEU A 1 193 ? -15.839 -3.936 42.279 1.00 91.50 193 LEU A N 1
ATOM 1501 C CA . LEU A 1 193 ? -15.850 -3.532 43.687 1.00 91.50 193 LEU A CA 1
ATOM 1502 C C . LEU A 1 193 ? -17.223 -3.793 44.312 1.00 91.50 193 LEU A C 1
ATOM 1504 O O . LEU A 1 193 ? -17.290 -4.358 45.403 1.00 91.50 193 LEU A O 1
ATOM 1508 N N . ASP A 1 194 ? -18.300 -3.480 43.595 1.00 90.75 194 ASP A N 1
ATOM 1509 C CA . ASP A 1 194 ? -19.665 -3.733 44.059 1.00 90.75 194 ASP A CA 1
ATOM 1510 C C . ASP A 1 194 ? -19.938 -5.234 44.235 1.00 90.75 194 ASP A C 1
ATOM 1512 O O . ASP A 1 194 ? -20.490 -5.662 45.252 1.00 90.75 194 ASP A O 1
ATOM 1516 N N . LEU A 1 195 ? -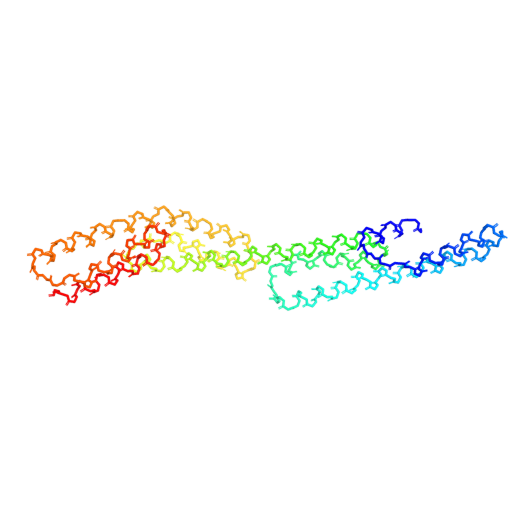19.499 -6.068 43.285 1.00 90.56 195 LEU A N 1
ATOM 1517 C CA . LEU A 1 195 ? -19.630 -7.525 43.392 1.00 90.56 195 LEU A CA 1
ATOM 1518 C C . LEU A 1 195 ? -18.808 -8.104 44.549 1.00 90.56 195 LEU A C 1
ATOM 1520 O O . LEU A 1 195 ? -19.254 -9.066 45.180 1.00 90.56 195 LEU A O 1
ATOM 1524 N N . LYS A 1 196 ? -17.641 -7.511 44.846 1.00 89.38 196 LYS A N 1
ATOM 1525 C CA . LYS A 1 196 ? -16.798 -7.891 45.988 1.00 89.38 196 LYS A CA 1
ATOM 1526 C C . LYS A 1 196 ? -17.511 -7.646 47.309 1.00 89.38 196 LYS A C 1
ATOM 1528 O O . LYS A 1 196 ? -17.474 -8.508 48.180 1.00 89.38 196 LYS A O 1
ATOM 1533 N N . VAL A 1 197 ? -18.174 -6.497 47.449 1.00 90.44 197 VAL A N 1
ATOM 1534 C CA . VAL A 1 197 ? -18.964 -6.165 48.647 1.00 90.44 197 VAL A CA 1
ATOM 1535 C C . VAL A 1 197 ? -20.102 -7.168 48.851 1.00 90.44 197 VAL A C 1
ATOM 1537 O O . VAL A 1 197 ? -20.410 -7.523 49.984 1.00 90.44 197 VAL A O 1
ATOM 1540 N N . ARG A 1 198 ? -20.685 -7.680 47.762 1.00 88.06 198 ARG A N 1
ATOM 1541 C CA . ARG A 1 198 ? -21.743 -8.705 47.794 1.00 88.06 198 ARG A CA 1
ATOM 1542 C C . ARG A 1 198 ? -21.234 -10.134 48.038 1.00 88.06 198 ARG A C 1
ATOM 1544 O O . ARG A 1 198 ? -22.052 -11.034 48.167 1.00 88.06 198 ARG A O 1
ATOM 1551 N N . GLY A 1 199 ? -19.917 -10.352 48.100 1.00 86.19 199 GLY A N 1
ATOM 1552 C CA . GLY A 1 199 ? -19.324 -11.661 48.395 1.00 86.19 199 GLY A CA 1
ATOM 1553 C C . GLY A 1 199 ? -19.338 -12.669 47.238 1.00 86.19 199 GLY A C 1
ATOM 1554 O O . GLY A 1 199 ? -19.241 -13.866 47.490 1.00 86.19 199 GLY A O 1
ATOM 1555 N N . ASN A 1 200 ? -19.459 -12.217 45.984 1.00 88.00 200 ASN A N 1
ATOM 1556 C CA . ASN A 1 200 ? -19.426 -13.107 44.813 1.00 88.00 200 ASN A CA 1
ATOM 1557 C C . ASN A 1 200 ? -18.017 -13.668 44.540 1.00 88.00 200 ASN A C 1
ATOM 1559 O O . ASN A 1 200 ? -17.017 -13.035 44.884 1.00 88.00 200 ASN A O 1
ATOM 1563 N N . ASP A 1 201 ? -17.922 -14.810 43.847 1.00 88.69 201 ASP A N 1
ATOM 1564 C CA . ASP A 1 201 ? -16.644 -15.299 43.311 1.00 88.69 201 ASP A CA 1
ATOM 1565 C C . ASP A 1 201 ? -16.197 -14.440 42.120 1.00 88.69 201 ASP A C 1
ATOM 1567 O O . ASP A 1 201 ? -16.823 -14.404 41.060 1.00 88.69 201 ASP A O 1
ATOM 1571 N N . LEU A 1 202 ? -15.081 -13.739 42.308 1.00 91.88 202 LEU A N 1
ATOM 1572 C CA . LEU A 1 202 ? -14.529 -12.806 41.329 1.00 91.88 202 LEU A CA 1
ATOM 1573 C C . LEU A 1 202 ? -13.355 -13.380 40.533 1.00 91.88 202 LEU A C 1
ATOM 1575 O O . LEU A 1 202 ? -12.779 -12.657 39.717 1.00 91.88 202 LEU A O 1
ATOM 1579 N N . SER A 1 203 ? -12.989 -14.650 40.734 1.00 91.69 203 SER A N 1
ATOM 1580 C CA . SER A 1 203 ? -11.774 -15.238 40.153 1.00 91.69 203 SER A CA 1
ATOM 1581 C C . SER A 1 203 ? -11.738 -15.095 38.627 1.00 91.69 203 SER A C 1
ATOM 1583 O O . SER A 1 203 ? -10.746 -14.634 38.057 1.00 91.69 203 SER A O 1
ATOM 1585 N N . ARG A 1 204 ? -12.856 -15.409 37.956 1.00 93.25 204 ARG A N 1
ATOM 1586 C CA . ARG A 1 204 ? -12.980 -15.312 36.493 1.00 93.25 204 ARG A CA 1
ATOM 1587 C C . ARG A 1 204 ? -13.082 -13.859 35.989 1.00 93.25 204 ARG A C 1
ATOM 1589 O O . ARG A 1 204 ? -12.280 -13.503 35.125 1.00 93.25 204 ARG A O 1
ATOM 1596 N N . PRO A 1 205 ? -13.991 -12.998 36.493 1.00 93.94 205 PRO A N 1
ATOM 1597 C CA . PRO A 1 205 ? -14.064 -11.597 36.063 1.00 93.94 205 PRO A CA 1
ATOM 1598 C C . PRO A 1 205 ? -12.762 -10.801 36.259 1.00 93.94 205 PRO A C 1
ATOM 1600 O O . PRO A 1 205 ? -12.403 -10.001 35.395 1.00 93.94 205 PRO A O 1
ATOM 1603 N N . ILE A 1 206 ? -12.019 -11.043 37.348 1.00 94.44 206 ILE A N 1
ATOM 1604 C CA . ILE A 1 206 ? -10.716 -10.398 37.587 1.00 94.44 206 ILE A CA 1
ATOM 1605 C C . ILE A 1 206 ? -9.695 -10.804 36.519 1.00 94.44 206 ILE A C 1
ATOM 1607 O O . ILE A 1 206 ? -8.972 -9.941 36.017 1.00 94.44 206 ILE A O 1
ATOM 1611 N N . GLY A 1 207 ? -9.645 -12.091 36.154 1.00 95.62 207 GLY A N 1
ATOM 1612 C CA . GLY A 1 207 ? -8.769 -12.586 35.089 1.00 95.62 207 GLY A CA 1
ATOM 1613 C C . GLY A 1 207 ? -9.025 -11.873 33.759 1.00 95.62 207 GLY A C 1
ATOM 1614 O O . GLY A 1 207 ? -8.109 -11.285 33.191 1.00 95.62 207 GLY A O 1
ATOM 1615 N N . ILE A 1 208 ? -10.291 -11.810 33.334 1.00 96.50 208 ILE A N 1
ATOM 1616 C CA . ILE A 1 208 ? -10.687 -11.157 32.074 1.00 96.50 208 ILE A CA 1
ATOM 1617 C C . ILE A 1 208 ? -10.304 -9.668 32.071 1.00 96.50 208 ILE A C 1
ATOM 1619 O O . ILE A 1 208 ? -9.760 -9.156 31.092 1.00 96.50 208 ILE A O 1
ATOM 1623 N N . LEU A 1 209 ? -10.544 -8.950 33.175 1.00 95.50 209 LEU A N 1
ATOM 1624 C CA . LEU A 1 209 ? -10.238 -7.518 33.244 1.00 95.50 209 LEU A CA 1
ATOM 1625 C C . LEU A 1 209 ? -8.726 -7.231 33.307 1.00 95.50 209 LEU A C 1
ATOM 1627 O O . LEU A 1 209 ? -8.261 -6.171 32.862 1.00 95.50 209 LEU A O 1
ATOM 1631 N N . LYS A 1 210 ? -7.936 -8.172 33.835 1.00 97.00 210 LYS A N 1
ATOM 1632 C CA . LYS A 1 210 ? -6.471 -8.118 33.778 1.00 97.00 210 LYS A CA 1
ATOM 1633 C C . LYS A 1 210 ? -5.982 -8.243 32.333 1.00 97.00 210 LYS A C 1
ATOM 1635 O O . LYS A 1 210 ? -5.143 -7.437 31.927 1.00 97.00 210 LYS A O 1
ATOM 1640 N N . ASP A 1 211 ? -6.549 -9.163 31.558 1.00 97.06 211 ASP A N 1
ATOM 1641 C CA . ASP A 1 211 ? -6.223 -9.333 30.137 1.00 97.06 211 ASP A CA 1
ATOM 1642 C C . ASP A 1 211 ? -6.643 -8.102 29.320 1.00 97.06 211 ASP A C 1
ATOM 1644 O O . ASP A 1 211 ? -5.848 -7.566 28.545 1.00 97.06 211 ASP A O 1
ATOM 1648 N N . ALA A 1 212 ? -7.835 -7.552 29.581 1.00 96.94 212 ALA A N 1
ATOM 1649 C CA . ALA A 1 212 ? -8.268 -6.280 28.997 1.00 96.94 212 ALA A CA 1
ATOM 1650 C C . ALA A 1 212 ? -7.257 -5.151 29.275 1.00 96.94 212 ALA A C 1
ATOM 1652 O O . ALA A 1 212 ? -6.868 -4.411 28.370 1.00 96.94 212 ALA A O 1
ATOM 1653 N N . SER A 1 213 ? -6.769 -5.049 30.517 1.00 96.25 213 SER A N 1
ATOM 1654 C CA . SER A 1 213 ? -5.763 -4.052 30.904 1.00 96.25 213 SER A CA 1
ATOM 1655 C C . SER A 1 213 ? -4.424 -4.249 30.184 1.00 96.25 213 SER A C 1
ATOM 1657 O O . SER A 1 213 ? -3.740 -3.266 29.900 1.00 96.25 213 SER A O 1
ATOM 1659 N N . ALA A 1 214 ? -4.030 -5.492 29.889 1.00 97.69 214 ALA A N 1
ATOM 1660 C CA . ALA A 1 214 ? -2.827 -5.778 29.112 1.00 97.69 214 ALA A CA 1
ATOM 1661 C C . ALA A 1 214 ? -2.968 -5.277 27.667 1.00 97.69 214 ALA A C 1
ATOM 1663 O O . ALA A 1 214 ? -2.080 -4.578 27.179 1.00 97.69 214 ALA A O 1
ATOM 1664 N N . HIS A 1 215 ? -4.112 -5.530 27.025 1.00 96.88 215 HIS A N 1
ATOM 1665 C CA . HIS A 1 215 ? -4.388 -5.028 25.676 1.00 96.88 215 HIS A CA 1
ATOM 1666 C C . HIS A 1 215 ? -4.455 -3.501 25.609 1.00 96.88 215 HIS A C 1
ATOM 1668 O O . HIS A 1 215 ? -3.936 -2.914 24.664 1.00 96.88 215 HIS A O 1
ATOM 1674 N N . VAL A 1 216 ? -5.015 -2.842 26.629 1.00 96.38 216 VAL A N 1
ATOM 1675 C CA . VAL A 1 216 ? -5.003 -1.372 26.737 1.00 96.38 216 VAL A CA 1
ATOM 1676 C C . VAL A 1 216 ? -3.578 -0.819 26.765 1.00 96.38 216 VAL A C 1
ATOM 1678 O O . VAL A 1 216 ? -3.291 0.153 26.075 1.00 96.38 216 VAL A O 1
ATOM 1681 N N . LYS A 1 217 ? -2.666 -1.442 27.525 1.00 96.12 217 LYS A N 1
ATOM 1682 C CA . LYS A 1 217 ? -1.252 -1.023 27.580 1.00 96.12 217 LYS A CA 1
ATOM 1683 C C . LYS A 1 217 ? -0.523 -1.205 26.249 1.00 96.12 217 LYS A C 1
ATOM 1685 O O . LYS A 1 217 ? 0.431 -0.487 25.985 1.00 96.12 217 LYS A O 1
ATOM 1690 N N . GLN A 1 218 ? -0.957 -2.170 25.445 1.00 96.38 218 GLN A N 1
ATOM 1691 C CA . GLN A 1 218 ? -0.432 -2.439 24.105 1.00 96.38 218 GLN A CA 1
ATOM 1692 C C . GLN A 1 218 ? -1.165 -1.642 23.015 1.00 96.38 218 GLN A C 1
ATOM 1694 O O . GLN A 1 218 ? -0.955 -1.907 21.836 1.00 96.38 218 GLN A O 1
ATOM 1699 N N . GLU A 1 219 ? -2.081 -0.739 23.390 1.00 94.88 219 GLU A N 1
ATOM 1700 C CA . GLU A 1 219 ? -2.948 0.008 22.466 1.00 94.88 219 GLU A CA 1
ATOM 1701 C C . GLU A 1 219 ? -3.745 -0.892 21.500 1.00 94.88 219 GLU A C 1
ATOM 1703 O O . GLU A 1 219 ? -4.210 -0.476 20.438 1.00 94.88 219 GLU A O 1
ATOM 1708 N N . SER A 1 220 ? -3.953 -2.153 21.884 1.00 94.69 220 SER A N 1
ATOM 1709 C CA . SER A 1 220 ? -4.733 -3.137 21.136 1.00 94.69 220 SER A CA 1
ATOM 1710 C C . SER A 1 220 ? -6.216 -2.949 21.447 1.00 94.69 220 SER A C 1
ATOM 1712 O O . SER A 1 220 ? -6.860 -3.771 22.099 1.00 94.69 220 SER A O 1
ATOM 1714 N N . TRP A 1 221 ? -6.763 -1.811 21.012 1.00 96.06 221 TRP A N 1
ATOM 1715 C CA . TRP A 1 221 ? -8.093 -1.336 21.406 1.00 96.06 221 TRP A CA 1
ATOM 1716 C C . TRP A 1 221 ? -9.221 -2.320 21.078 1.00 96.06 221 TRP A C 1
ATOM 1718 O O . TRP A 1 221 ? -10.144 -2.484 21.871 1.00 96.06 221 TRP A O 1
ATOM 1728 N N . GLY A 1 222 ? -9.141 -3.004 19.933 1.00 93.88 222 GLY A N 1
ATOM 1729 C CA . GLY A 1 222 ? -10.149 -3.988 19.526 1.00 93.88 222 GLY A CA 1
ATOM 1730 C C . GLY A 1 222 ? -10.195 -5.195 20.465 1.00 93.88 222 GLY A C 1
ATOM 1731 O O . GLY A 1 222 ? -11.274 -5.615 20.875 1.00 93.88 222 GLY A O 1
ATOM 1732 N N . ASP A 1 223 ? -9.029 -5.714 20.856 1.00 95.44 223 ASP A N 1
ATOM 1733 C CA . ASP A 1 223 ? -8.916 -6.799 21.833 1.00 95.44 223 ASP A CA 1
ATOM 1734 C C . ASP A 1 223 ? -9.373 -6.364 23.224 1.00 95.44 223 ASP A C 1
ATOM 1736 O O . ASP A 1 223 ? -10.132 -7.082 23.874 1.00 95.44 223 ASP A O 1
ATOM 1740 N N . ALA A 1 224 ? -8.995 -5.157 23.652 1.00 97.25 224 ALA A N 1
ATOM 1741 C CA . ALA A 1 224 ? -9.463 -4.594 24.913 1.00 97.25 224 ALA A CA 1
ATOM 1742 C C . ALA A 1 224 ? -11.000 -4.525 24.962 1.00 97.25 224 ALA A C 1
ATOM 1744 O O . ALA A 1 224 ? -11.610 -5.013 25.911 1.00 97.25 224 ALA A O 1
ATOM 1745 N N . LEU A 1 225 ? -11.641 -4.001 23.911 1.00 96.50 225 LEU A N 1
ATOM 1746 C CA . LEU A 1 225 ? -13.104 -3.924 23.807 1.00 96.50 225 LEU A CA 1
ATOM 1747 C C . LEU A 1 225 ? -13.776 -5.302 23.785 1.00 96.50 225 LEU A C 1
ATOM 1749 O O . LEU A 1 225 ? -14.878 -5.454 24.318 1.00 96.50 225 LEU A O 1
ATOM 1753 N N . ARG A 1 226 ? -13.141 -6.318 23.190 1.00 95.56 226 ARG A N 1
ATOM 1754 C CA . ARG A 1 226 ? -13.632 -7.702 23.270 1.00 95.56 226 ARG A CA 1
ATOM 1755 C C . ARG A 1 226 ? -13.583 -8.226 24.701 1.00 95.56 226 ARG A C 1
ATOM 1757 O O . ARG A 1 226 ? -14.598 -8.721 25.185 1.00 95.56 226 ARG A O 1
ATOM 1764 N N . GLN A 1 227 ? -12.456 -8.066 25.393 1.00 96.88 227 GLN A N 1
ATOM 1765 C CA . GLN A 1 227 ? -12.308 -8.550 26.767 1.00 96.88 227 GLN A CA 1
ATOM 1766 C C . GLN A 1 227 ? -13.259 -7.846 27.740 1.00 96.88 227 GLN A C 1
ATOM 1768 O O . GLN A 1 227 ? -13.873 -8.501 28.575 1.00 96.88 227 GLN A O 1
ATOM 1773 N N . ILE A 1 228 ? -13.471 -6.535 27.598 1.00 96.62 228 ILE A N 1
ATOM 1774 C CA . ILE A 1 228 ? -14.449 -5.802 28.421 1.00 96.62 228 ILE A CA 1
ATOM 1775 C C . ILE A 1 228 ? -15.871 -6.350 28.201 1.00 96.62 228 ILE A C 1
ATOM 1777 O O . ILE A 1 228 ? -16.647 -6.512 29.142 1.00 96.62 228 ILE A O 1
ATOM 1781 N N . ARG A 1 229 ? -16.224 -6.716 26.966 1.00 95.19 229 ARG A N 1
ATOM 1782 C CA . ARG A 1 229 ? -17.528 -7.329 26.678 1.00 95.19 229 ARG A CA 1
ATOM 1783 C C . ARG A 1 229 ? -17.676 -8.703 27.315 1.00 95.19 229 ARG A C 1
ATOM 1785 O O . ARG A 1 229 ? -18.735 -9.007 27.864 1.00 95.19 229 ARG A O 1
ATOM 1792 N N . GLU A 1 230 ? -16.632 -9.524 27.243 1.00 95.50 230 GLU A N 1
ATOM 1793 C CA . GLU A 1 230 ? -16.600 -10.825 27.916 1.00 95.50 230 GLU A CA 1
ATOM 1794 C C . GLU A 1 230 ? -16.680 -10.671 29.436 1.00 95.50 230 GLU A C 1
ATOM 1796 O O . GLU A 1 230 ? -17.393 -11.431 30.092 1.00 95.50 230 GLU A O 1
ATOM 1801 N N . PHE A 1 231 ? -16.059 -9.630 29.993 1.00 96.38 231 PHE A N 1
ATOM 1802 C CA . PHE A 1 231 ? -16.208 -9.268 31.397 1.00 96.38 231 PHE A CA 1
ATOM 1803 C C . PHE A 1 231 ? -17.679 -8.995 31.747 1.00 96.38 231 PHE A C 1
ATOM 1805 O O . PHE A 1 231 ? -18.212 -9.639 32.649 1.00 96.38 231 PHE A O 1
ATOM 1812 N N . HIS A 1 232 ? -18.384 -8.145 30.993 1.00 94.06 232 HIS A N 1
ATOM 1813 C CA . HIS A 1 232 ? -19.805 -7.869 31.255 1.00 94.06 232 HIS A CA 1
ATOM 1814 C C . HIS A 1 232 ? -20.717 -9.091 31.059 1.00 94.06 232 HIS A C 1
ATOM 1816 O O . HIS A 1 232 ? -21.802 -9.154 31.639 1.00 94.06 232 HIS A O 1
ATOM 1822 N N . LYS A 1 233 ? -20.333 -10.066 30.225 1.00 93.81 233 LYS A N 1
ATOM 1823 C CA . LYS A 1 233 ? -21.047 -11.352 30.135 1.00 93.81 233 LYS A CA 1
ATOM 1824 C C . LYS A 1 233 ? -20.808 -12.205 31.381 1.00 93.81 233 LYS A C 1
ATOM 1826 O O . LYS A 1 233 ? -21.762 -12.752 31.921 1.00 93.81 233 LYS A O 1
ATOM 1831 N N . ALA A 1 234 ? -19.561 -12.291 31.846 1.00 92.62 234 ALA A N 1
ATOM 1832 C CA . ALA A 1 234 ? -19.209 -13.037 33.050 1.00 92.62 234 ALA A CA 1
ATOM 1833 C C . ALA A 1 234 ? -19.880 -12.446 34.298 1.00 92.62 234 ALA A C 1
ATOM 1835 O O . ALA A 1 234 ? -20.453 -13.188 35.088 1.00 92.62 234 A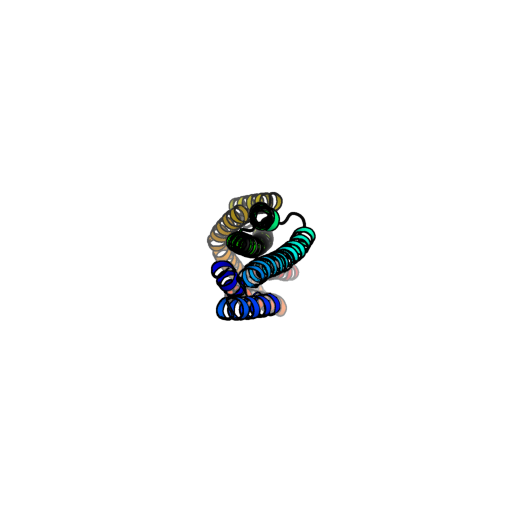LA A O 1
ATOM 1836 N N . VAL A 1 235 ? -19.889 -11.119 34.438 1.00 92.31 235 VAL A N 1
ATOM 1837 C CA . VAL A 1 235 ? -20.583 -10.438 35.539 1.00 92.31 235 VAL A CA 1
ATOM 1838 C C . VAL A 1 235 ? -22.085 -10.709 35.514 1.00 92.31 235 VAL A C 1
ATOM 1840 O O . VAL A 1 235 ? -22.650 -11.072 36.540 1.00 92.31 235 VAL A O 1
ATOM 1843 N N . ARG A 1 236 ? -22.731 -10.629 34.344 1.00 89.44 236 ARG A N 1
ATOM 1844 C CA . ARG A 1 236 ? -24.163 -10.949 34.211 1.00 89.44 236 ARG A CA 1
ATOM 1845 C C . ARG A 1 236 ? -24.518 -12.392 34.562 1.00 89.44 236 ARG A C 1
ATOM 1847 O O . ARG A 1 236 ? -25.675 -12.649 34.838 1.00 89.44 236 ARG A O 1
ATOM 1854 N N . SER A 1 237 ? -23.562 -13.320 34.534 1.00 86.25 237 SER A N 1
ATOM 1855 C CA . SER A 1 237 ? -23.792 -14.703 34.974 1.00 86.25 237 SER A CA 1
ATOM 1856 C C . SER A 1 237 ? -23.663 -14.910 36.489 1.00 86.25 237 SER A C 1
ATOM 1858 O O . SER A 1 237 ? -23.950 -16.004 36.963 1.00 86.25 237 SER A O 1
ATOM 1860 N N . LEU A 1 238 ? -23.204 -13.893 37.229 1.00 81.31 238 LEU A N 1
ATOM 1861 C CA . LEU A 1 238 ? -23.037 -13.923 38.688 1.00 81.31 238 LEU A CA 1
ATOM 1862 C C . LEU A 1 238 ? -24.189 -13.246 39.448 1.00 81.31 238 LEU A C 1
ATOM 1864 O O . LEU A 1 238 ? -24.289 -13.431 40.657 1.00 81.31 238 LEU A O 1
ATOM 1868 N N . GLY A 1 239 ? -24.998 -12.430 38.767 1.00 65.69 239 GLY A N 1
ATOM 1869 C CA . GLY A 1 239 ? -26.194 -11.786 39.320 1.00 65.69 239 GLY A CA 1
ATOM 1870 C C . GLY A 1 239 ? -27.457 -12.523 38.916 1.00 65.69 239 GLY A C 1
ATOM 1871 O O . GLY A 1 239 ? -28.397 -12.518 39.736 1.00 65.69 239 GLY A O 1
#